Protein AF-X1C9K8-F1 (afdb_monomer)

InterPro domains:
  IPR054333 ARP associated Restriction Endonuclease [PF22558] (4-197)

Structure (mmCIF, N/CA/C/O backbone):
data_AF-X1C9K8-F1
#
_entry.id   AF-X1C9K8-F1
#
loop_
_atom_site.group_PDB
_atom_site.id
_atom_site.type_symbol
_atom_site.label_atom_id
_atom_site.label_alt_id
_atom_site.label_comp_id
_atom_site.label_asym_id
_atom_site.label_entity_id
_atom_site.label_seq_id
_atom_site.pdbx_PDB_ins_code
_atom_site.Cartn_x
_atom_site.Cartn_y
_atom_site.Cartn_z
_atom_site.occupancy
_atom_site.B_iso_or_equiv
_atom_site.auth_seq_id
_atom_site.auth_comp_id
_atom_site.auth_asym_id
_atom_site.auth_atom_id
_atom_site.pdbx_PDB_model_num
ATOM 1 N N . SER A 1 1 ? 5.590 11.831 13.106 1.00 84.62 1 SER A N 1
ATOM 2 C CA . SER A 1 1 ? 4.638 10.850 12.548 1.00 84.62 1 SER A CA 1
ATOM 3 C C . SER A 1 1 ? 4.855 9.508 13.235 1.00 84.62 1 SER A C 1
ATOM 5 O O . SER A 1 1 ? 6.018 9.224 13.522 1.00 84.62 1 SER A O 1
ATOM 7 N N . PRO A 1 2 ? 3.807 8.697 13.486 1.00 87.44 2 PRO A N 1
ATOM 8 C CA . PRO A 1 2 ? 3.912 7.362 14.099 1.00 87.44 2 PRO A CA 1
ATOM 9 C C . PRO A 1 2 ? 4.850 6.394 13.361 1.00 87.44 2 PRO A C 1
ATOM 11 O O . PRO A 1 2 ? 5.395 5.480 13.969 1.00 87.44 2 PRO A O 1
ATOM 14 N N . ILE A 1 3 ? 5.109 6.649 12.075 1.00 90.19 3 ILE A N 1
ATOM 15 C CA . ILE A 1 3 ? 6.019 5.864 11.226 1.00 90.19 3 ILE A CA 1
ATOM 16 C C . ILE A 1 3 ? 7.396 6.522 11.025 1.00 90.19 3 ILE A C 1
ATOM 18 O O . ILE A 1 3 ? 8.008 6.419 9.965 1.00 90.19 3 ILE A O 1
ATOM 22 N N . ASN A 1 4 ? 7.880 7.253 12.035 1.00 89.06 4 ASN A N 1
ATOM 23 C CA . ASN A 1 4 ? 9.206 7.895 12.071 1.00 89.06 4 ASN A CA 1
ATOM 24 C C . ASN A 1 4 ? 9.483 8.943 10.971 1.00 89.06 4 ASN A C 1
ATOM 26 O O . ASN A 1 4 ? 10.622 9.364 10.760 1.00 89.06 4 ASN A O 1
ATOM 30 N N . GLU A 1 5 ? 8.446 9.420 10.291 1.00 87.31 5 GLU A N 1
ATOM 31 C CA . GLU A 1 5 ? 8.528 10.544 9.360 1.00 87.31 5 GLU A CA 1
ATOM 32 C C . GLU A 1 5 ? 8.653 11.874 10.129 1.00 87.31 5 GLU A C 1
ATOM 34 O O . GLU A 1 5 ? 7.791 12.222 10.952 1.00 87.31 5 GLU A O 1
ATOM 39 N N . LYS A 1 6 ? 9.768 12.586 9.897 1.00 79.81 6 LYS A N 1
ATOM 40 C CA . LYS A 1 6 ? 10.153 13.825 10.591 1.00 79.81 6 LYS A CA 1
ATOM 41 C C . LYS A 1 6 ? 9.956 15.045 9.690 1.00 79.81 6 LYS A C 1
ATOM 43 O O . LYS A 1 6 ? 10.581 15.130 8.634 1.00 79.81 6 LYS A O 1
ATOM 48 N N . GLY A 1 7 ? 9.166 16.007 10.172 1.00 71.75 7 GLY A N 1
ATOM 49 C CA . GLY A 1 7 ? 8.903 17.272 9.481 1.00 71.75 7 GLY A CA 1
ATOM 50 C C . GLY A 1 7 ? 8.219 17.105 8.120 1.00 71.75 7 GLY A C 1
ATOM 51 O O . GLY A 1 7 ? 7.810 16.007 7.747 1.00 71.75 7 GLY A O 1
ATOM 52 N N . GLY A 1 8 ? 8.108 18.213 7.385 1.00 64.44 8 GLY A N 1
ATOM 53 C CA . GLY A 1 8 ? 7.641 18.231 5.999 1.00 64.44 8 GLY A CA 1
ATOM 54 C C . GLY A 1 8 ? 6.217 18.750 5.784 1.00 64.44 8 GLY A C 1
ATOM 55 O O . GLY A 1 8 ? 5.393 18.772 6.699 1.00 64.44 8 GLY A O 1
ATOM 56 N N . SER A 1 9 ? 5.966 19.190 4.553 1.00 67.06 9 SER A N 1
ATOM 57 C CA . SER A 1 9 ? 4.667 19.611 4.023 1.00 67.06 9 SER A CA 1
ATOM 58 C C . SER A 1 9 ? 3.997 18.463 3.252 1.00 67.06 9 SER A C 1
ATOM 60 O O . SER A 1 9 ? 4.573 17.384 3.092 1.00 67.06 9 SER A O 1
ATOM 62 N N . ARG A 1 10 ? 2.760 18.657 2.776 1.00 63.75 10 ARG A N 1
ATOM 63 C CA . ARG A 1 10 ? 2.078 17.671 1.916 1.00 63.75 10 ARG A CA 1
ATOM 64 C C . ARG A 1 10 ? 2.993 17.279 0.744 1.00 63.75 10 ARG A C 1
ATOM 66 O O . ARG A 1 10 ? 3.587 18.141 0.104 1.00 63.75 10 ARG A O 1
ATOM 73 N N . GLY A 1 11 ? 3.153 15.977 0.508 1.00 61.38 11 GLY A N 1
ATOM 74 C CA . GLY A 1 11 ? 4.046 15.443 -0.531 1.00 61.38 11 GLY A CA 1
ATOM 75 C C . GLY A 1 11 ? 5.550 15.453 -0.204 1.00 61.38 11 GLY A C 1
ATOM 76 O O . GLY A 1 11 ? 6.340 14.910 -0.976 1.00 61.38 11 GLY A O 1
ATOM 77 N N . GLN A 1 12 ? 5.978 15.999 0.941 1.00 65.69 12 GLN A N 1
ATOM 78 C CA . GLN A 1 12 ? 7.381 16.006 1.362 1.00 65.69 12 GLN A CA 1
ATOM 79 C C . GLN A 1 12 ? 7.546 15.435 2.766 1.00 65.69 12 GLN A C 1
ATOM 81 O O . GLN A 1 12 ? 7.041 15.979 3.736 1.00 65.69 12 GLN A O 1
ATOM 86 N N . ASN A 1 13 ? 8.315 14.352 2.896 1.00 68.44 13 ASN A N 1
ATOM 87 C CA .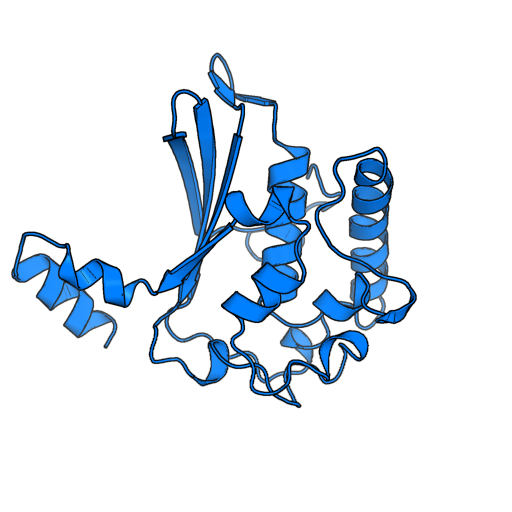 ASN A 1 13 ? 8.694 13.744 4.181 1.00 68.44 13 ASN A CA 1
ATOM 88 C C . ASN A 1 13 ? 7.537 13.314 5.105 1.00 68.44 13 ASN A C 1
ATOM 90 O O . ASN A 1 13 ? 7.824 12.862 6.208 1.00 68.44 13 ASN A O 1
ATOM 94 N N . ARG A 1 14 ? 6.276 13.384 4.660 1.00 82.19 14 ARG A N 1
ATOM 95 C CA . ARG A 1 14 ? 5.080 12.939 5.384 1.00 82.19 14 ARG A CA 1
ATOM 96 C C . ARG A 1 14 ? 4.172 12.122 4.471 1.00 82.19 14 ARG A C 1
ATOM 98 O O . ARG A 1 14 ? 4.072 12.397 3.272 1.00 82.19 14 ARG A O 1
ATOM 105 N N . THR A 1 15 ? 3.551 11.083 5.018 1.00 82.25 15 THR A N 1
ATOM 106 C CA . THR A 1 15 ? 2.533 10.291 4.319 1.00 82.25 15 THR A CA 1
ATOM 107 C C . THR A 1 15 ? 1.314 11.165 4.130 1.00 82.25 15 THR A C 1
ATOM 109 O O . THR A 1 15 ? 0.744 11.671 5.093 1.00 82.25 15 THR A O 1
ATOM 112 N N . SER A 1 16 ? 1.015 11.439 2.868 1.00 82.75 16 SER A N 1
ATOM 113 C CA . SER A 1 16 ? -0.181 12.155 2.455 1.00 82.75 16 SER A CA 1
ATOM 114 C C . SER A 1 16 ? -1.107 11.109 1.859 1.00 82.75 16 SER A C 1
ATOM 116 O O . SER A 1 16 ? -0.639 10.266 1.098 1.00 82.75 16 SER A O 1
ATOM 118 N N . ILE A 1 17 ? -2.362 11.162 2.270 1.00 89.88 17 ILE A N 1
ATOM 119 C CA . ILE A 1 17 ? -3.468 10.372 1.737 1.00 89.88 17 ILE A CA 1
ATOM 120 C C . ILE A 1 17 ? -4.456 11.354 1.131 1.00 89.88 17 ILE A C 1
ATOM 122 O O . ILE A 1 17 ? -4.573 12.479 1.634 1.00 89.88 17 ILE A O 1
ATOM 126 N N . ASP A 1 18 ? -5.113 10.962 0.048 1.00 92.19 18 ASP A N 1
ATOM 127 C CA . ASP A 1 18 ? -6.064 11.837 -0.633 1.00 92.19 18 ASP A CA 1
ATOM 128 C C . ASP A 1 18 ? -7.280 12.144 0.239 1.00 92.19 18 ASP A C 1
ATOM 130 O O . ASP A 1 18 ? -7.693 13.303 0.327 1.00 92.19 18 ASP A O 1
ATOM 134 N N . ALA A 1 19 ? -7.790 11.136 0.952 1.00 94.94 19 ALA A N 1
ATOM 135 C CA . ALA A 1 19 ? -8.833 11.320 1.949 1.00 94.94 19 ALA A CA 1
ATOM 136 C C . ALA A 1 19 ? -8.643 10.424 3.182 1.00 94.94 19 ALA A C 1
ATOM 138 O O . ALA A 1 19 ? -8.122 9.309 3.116 1.00 94.94 19 ALA A O 1
ATOM 139 N N . TYR A 1 20 ? -9.094 10.948 4.322 1.00 95.25 20 TYR A N 1
ATOM 140 C CA . TYR A 1 20 ? -9.208 10.241 5.593 1.00 95.25 20 TYR A CA 1
ATOM 141 C C . TYR A 1 20 ? -10.648 10.343 6.074 1.00 95.25 20 TYR A C 1
ATOM 143 O O . TYR A 1 20 ? -11.181 11.451 6.155 1.00 95.25 20 TYR A O 1
ATOM 151 N N . MET A 1 21 ? -11.265 9.215 6.411 1.00 96.38 21 MET A N 1
ATOM 152 C CA . MET A 1 21 ? -12.629 9.187 6.941 1.00 96.38 21 MET A CA 1
ATOM 153 C C . MET A 1 21 ? -12.724 8.241 8.133 1.00 96.38 21 MET A C 1
ATOM 155 O O . MET A 1 21 ? -11.946 7.297 8.248 1.00 96.38 21 MET A O 1
ATOM 159 N N . LEU A 1 22 ? -13.699 8.484 9.003 1.00 96.56 22 LEU A N 1
ATOM 160 C CA . LEU A 1 22 ? -14.133 7.520 10.008 1.00 96.56 22 LEU A CA 1
ATOM 161 C C . LEU A 1 22 ? -15.505 6.999 9.602 1.00 96.56 22 LEU A C 1
ATOM 163 O O . LEU A 1 22 ? -16.380 7.788 9.247 1.00 96.56 22 LEU A O 1
ATOM 167 N N . ALA A 1 23 ? -15.681 5.687 9.661 1.00 96.44 23 ALA A N 1
ATOM 168 C CA . ALA A 1 23 ? -16.950 5.035 9.377 1.00 96.44 23 ALA A CA 1
ATOM 169 C C . ALA A 1 23 ? -17.176 3.883 10.354 1.00 96.44 23 ALA A C 1
ATOM 171 O O . ALA A 1 23 ? -16.221 3.279 10.839 1.00 96.44 23 ALA A O 1
ATOM 172 N N . GLU A 1 24 ? -18.434 3.558 10.623 1.00 96.81 24 GLU A N 1
ATOM 173 C CA . GLU A 1 24 ? -18.770 2.305 11.289 1.00 96.81 24 GLU A CA 1
ATOM 174 C C . GLU A 1 24 ? -18.811 1.184 10.245 1.00 96.81 24 GLU A C 1
ATOM 176 O O . GLU A 1 24 ? -19.577 1.244 9.284 1.00 96.81 24 GLU A O 1
ATOM 181 N N . VAL A 1 25 ? -17.964 0.169 10.416 1.00 95.62 25 VAL A N 1
ATOM 182 C CA . VAL A 1 25 ? -17.896 -1.010 9.546 1.00 95.62 25 VAL A CA 1
ATOM 183 C C . VAL A 1 25 ? -17.999 -2.236 10.438 1.00 95.62 25 VAL A C 1
ATOM 185 O O . VAL A 1 25 ? -17.178 -2.423 11.333 1.00 95.62 25 VAL A O 1
ATOM 188 N N . ASN A 1 26 ? -19.024 -3.064 10.224 1.00 94.44 26 ASN A N 1
ATOM 189 C CA . ASN A 1 26 ? -19.278 -4.271 11.021 1.00 94.44 26 ASN A CA 1
ATOM 190 C C . ASN A 1 26 ? -19.273 -4.007 12.545 1.00 94.44 26 ASN A C 1
ATOM 192 O O . ASN A 1 26 ? -18.700 -4.779 13.314 1.00 94.44 26 ASN A O 1
ATOM 196 N N . GLY A 1 27 ? -19.870 -2.889 12.976 1.00 95.69 27 GLY A N 1
ATOM 197 C CA . GLY A 1 27 ? -19.954 -2.487 14.385 1.00 95.69 27 GLY A CA 1
ATOM 198 C C . GLY A 1 27 ? -18.658 -1.930 14.989 1.00 95.69 27 GLY A C 1
ATOM 199 O O . GLY A 1 27 ? -18.605 -1.707 16.197 1.00 95.69 27 GLY A O 1
ATOM 200 N N . LYS A 1 28 ? -17.608 -1.706 14.187 1.00 97.12 28 LYS A N 1
ATOM 201 C CA . LYS A 1 28 ? -16.349 -1.084 14.624 1.00 97.12 28 LYS A CA 1
ATOM 202 C C . LYS A 1 28 ? -16.168 0.287 13.993 1.00 97.12 28 LYS A C 1
ATOM 204 O O . LYS A 1 28 ? -16.308 0.443 12.777 1.00 97.12 28 LYS A O 1
ATOM 209 N N . ILE A 1 29 ? -15.753 1.268 14.792 1.00 97.81 29 ILE A N 1
ATOM 210 C CA . ILE A 1 29 ? -15.273 2.540 14.250 1.00 97.81 29 ILE A CA 1
ATOM 211 C C . ILE A 1 29 ? -13.939 2.286 13.546 1.00 97.81 29 ILE A C 1
ATOM 213 O O . ILE A 1 29 ? -12.943 1.897 14.160 1.00 97.81 29 ILE A O 1
ATOM 217 N N . THR A 1 30 ? -13.947 2.504 12.240 1.00 98.19 30 THR A N 1
ATOM 218 C CA . THR A 1 30 ? -12.897 2.119 11.305 1.00 98.19 30 THR A CA 1
ATOM 219 C C . THR A 1 30 ? -12.348 3.361 10.624 1.00 98.19 30 THR A C 1
ATOM 221 O O . THR A 1 30 ? -13.106 4.161 10.068 1.00 98.19 30 THR A O 1
ATOM 224 N N . GLN A 1 31 ? -11.026 3.527 10.640 1.00 97.56 31 GLN A N 1
ATOM 225 C CA . GLN A 1 31 ? -10.374 4.585 9.870 1.00 97.56 31 GLN A CA 1
ATOM 226 C C . GLN A 1 31 ? -10.160 4.154 8.413 1.00 97.56 31 GLN A C 1
ATOM 228 O O . GLN A 1 31 ? -9.576 3.107 8.140 1.00 97.56 31 GLN A O 1
ATOM 233 N N . LEU A 1 32 ? -10.618 4.971 7.470 1.00 98.00 32 LEU A N 1
ATOM 234 C CA . LEU A 1 32 ? -10.499 4.734 6.035 1.00 98.00 32 LEU A CA 1
ATOM 235 C C . LEU A 1 32 ? -9.399 5.630 5.463 1.00 98.00 32 LEU A C 1
ATOM 237 O O . LEU A 1 32 ? -9.522 6.857 5.475 1.00 98.00 32 LEU A O 1
ATOM 241 N N . PHE A 1 33 ? -8.336 5.015 4.951 1.00 98.00 33 PHE A N 1
ATOM 242 C CA . PHE A 1 33 ? -7.269 5.687 4.212 1.00 98.00 33 PHE A CA 1
ATOM 243 C C . PHE A 1 33 ? -7.539 5.506 2.728 1.00 98.00 33 PHE A C 1
ATOM 245 O O . PHE A 1 33 ? -7.394 4.396 2.218 1.00 98.00 33 PHE A O 1
ATOM 252 N N . ILE A 1 34 ? -7.927 6.577 2.043 1.00 96.75 34 ILE A N 1
ATOM 253 C CA . ILE A 1 34 ? -8.284 6.523 0.628 1.00 96.75 34 ILE A CA 1
ATOM 254 C C . ILE A 1 34 ? -7.194 7.193 -0.189 1.00 96.75 34 ILE A C 1
ATOM 256 O O . ILE A 1 34 ? -6.811 8.334 0.076 1.00 96.75 34 ILE A O 1
ATOM 260 N N . GLU A 1 35 ? -6.741 6.467 -1.200 1.00 95.50 35 GLU A N 1
ATOM 261 C CA . GLU A 1 35 ? -5.877 6.957 -2.257 1.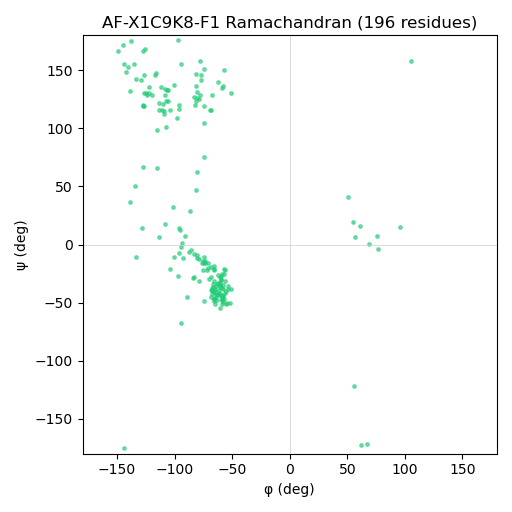00 95.50 35 GLU A CA 1
ATOM 262 C C . GLU A 1 35 ? -6.544 6.679 -3.602 1.00 95.50 35 GLU A C 1
ATOM 264 O O . GLU A 1 35 ? -6.968 5.549 -3.861 1.00 95.50 35 GLU A O 1
ATOM 269 N N . TRP A 1 36 ? -6.623 7.682 -4.472 1.00 92.56 36 TRP A N 1
ATOM 270 C CA . TRP A 1 36 ? -7.126 7.499 -5.829 1.00 92.56 36 TRP A CA 1
ATOM 271 C C . TRP A 1 36 ? -6.034 7.781 -6.855 1.00 92.56 36 TRP A C 1
ATOM 273 O O . TRP A 1 36 ? -5.163 8.626 -6.670 1.00 92.56 36 TRP A O 1
ATOM 283 N N . LYS A 1 37 ? -6.087 7.060 -7.968 1.00 91.81 37 LYS A N 1
ATOM 284 C CA . LYS A 1 37 ? -5.228 7.243 -9.130 1.00 91.81 37 LYS A CA 1
ATOM 285 C C . LYS A 1 37 ? -6.114 7.381 -10.360 1.00 91.81 37 LYS A C 1
ATOM 287 O O . LYS A 1 37 ? -6.890 6.482 -10.694 1.00 91.81 37 LYS A O 1
ATOM 292 N N . PHE A 1 38 ? -6.013 8.520 -11.023 1.00 82.06 38 PHE A N 1
ATOM 293 C CA . PHE A 1 38 ? -6.760 8.822 -12.237 1.00 82.06 38 PHE A CA 1
ATOM 294 C C . PHE A 1 38 ? -5.909 8.483 -13.461 1.00 82.06 38 PHE A C 1
ATOM 296 O O . PHE A 1 38 ? -6.185 7.512 -14.164 1.00 82.06 38 PHE A O 1
ATOM 303 N N . THR A 1 39 ? -4.820 9.220 -13.676 1.00 85.19 39 THR A N 1
ATOM 304 C CA . THR A 1 39 ? -3.992 9.135 -14.8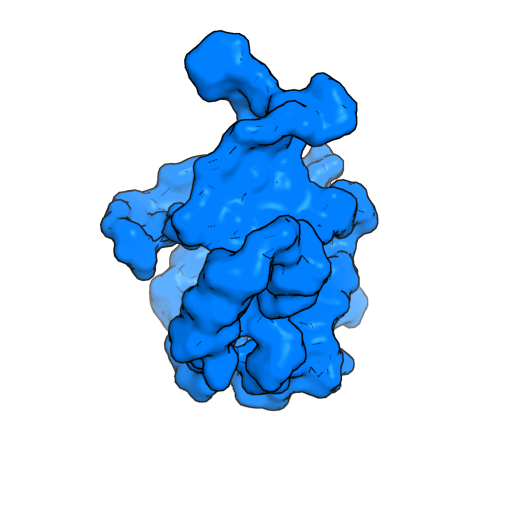93 1.00 85.19 39 THR A CA 1
ATOM 305 C C . THR A 1 39 ? -2.505 8.934 -14.594 1.00 85.19 39 THR A C 1
ATOM 307 O O . THR A 1 39 ? -1.657 9.150 -15.460 1.00 85.19 39 THR A O 1
ATOM 310 N N . GLU A 1 40 ? -2.153 8.580 -13.358 1.00 88.19 40 GLU A N 1
ATOM 311 C CA . GLU A 1 40 ? -0.769 8.461 -12.912 1.00 88.19 40 GLU A CA 1
ATOM 312 C C . GLU A 1 40 ? -0.011 7.381 -13.686 1.00 88.19 40 GLU A C 1
ATOM 314 O O . GLU A 1 40 ? -0.519 6.294 -13.967 1.00 88.19 40 GLU A O 1
ATOM 319 N N . ILE A 1 41 ? 1.245 7.698 -14.009 1.00 88.19 41 ILE A N 1
ATOM 320 C CA . ILE A 1 41 ? 2.194 6.806 -14.671 1.00 88.19 41 ILE A CA 1
ATOM 321 C C . ILE A 1 41 ? 3.562 6.987 -14.000 1.00 88.19 41 ILE A C 1
ATOM 323 O O . ILE A 1 41 ? 4.046 8.110 -13.844 1.00 88.19 41 ILE A O 1
ATOM 327 N N . TYR A 1 42 ? 4.222 5.882 -13.647 1.00 88.19 42 TYR A N 1
ATOM 328 C CA . TYR A 1 42 ? 5.449 5.876 -12.842 1.00 88.19 42 TYR A CA 1
ATOM 329 C C . TYR A 1 42 ? 6.665 5.337 -13.611 1.00 88.19 42 TYR A C 1
ATOM 331 O O . TYR A 1 42 ? 7.247 4.312 -13.266 1.00 88.19 42 TYR A O 1
ATOM 339 N N . ASN A 1 43 ? 7.085 6.063 -14.650 1.00 81.50 43 ASN A N 1
ATOM 340 C CA . ASN A 1 43 ? 8.139 5.596 -15.566 1.00 81.50 43 ASN A CA 1
ATOM 341 C C . ASN A 1 43 ? 9.552 6.109 -15.247 1.00 81.50 43 ASN A C 1
ATOM 343 O O . ASN A 1 43 ? 10.515 5.699 -15.893 1.00 81.50 43 ASN A O 1
ATOM 347 N N . SER A 1 44 ? 9.704 7.031 -14.295 1.00 86.62 44 SER A N 1
ATOM 348 C CA . SER A 1 44 ? 11.006 7.627 -13.983 1.00 86.62 44 SER A CA 1
ATOM 349 C C . SER A 1 44 ? 11.706 6.910 -12.826 1.00 86.62 44 SER A C 1
ATOM 351 O O . SER A 1 44 ? 11.071 6.353 -11.928 1.00 86.62 44 SER A O 1
ATOM 353 N N . VAL A 1 45 ? 13.039 7.003 -12.790 1.00 85.81 45 VAL A N 1
ATOM 354 C CA . VAL A 1 45 ? 13.864 6.412 -11.720 1.00 85.81 45 VAL A CA 1
ATOM 355 C C . VAL A 1 45 ? 13.452 6.912 -10.330 1.00 85.81 45 VAL A C 1
ATOM 357 O O . VAL A 1 45 ? 13.538 6.171 -9.352 1.00 85.81 45 VAL A O 1
ATOM 360 N N . SER A 1 46 ? 12.968 8.155 -10.219 1.00 87.50 46 SER A N 1
ATOM 361 C CA . SER A 1 46 ? 12.538 8.719 -8.935 1.00 87.50 46 SER A CA 1
ATOM 362 C C . SER A 1 46 ? 11.244 8.096 -8.399 1.00 87.50 46 SER A C 1
ATOM 364 O O . SER A 1 46 ? 10.961 8.247 -7.206 1.00 87.50 46 SER A O 1
ATOM 366 N N . TYR A 1 47 ? 10.482 7.391 -9.239 1.00 90.56 47 TYR A N 1
ATOM 367 C CA . TYR A 1 47 ? 9.312 6.606 -8.846 1.00 90.56 47 TYR A CA 1
ATOM 368 C C . TYR A 1 47 ? 9.627 5.123 -8.659 1.00 90.56 47 TYR A C 1
ATOM 370 O O . TYR A 1 47 ? 8.978 4.485 -7.846 1.00 90.56 47 TYR A O 1
ATOM 378 N N . THR A 1 48 ? 10.640 4.583 -9.339 1.00 92.31 48 THR A N 1
ATOM 379 C CA . THR A 1 48 ? 10.999 3.156 -9.246 1.00 92.31 48 THR A CA 1
ATOM 380 C C . THR A 1 48 ? 12.058 2.852 -8.182 1.00 92.31 48 THR A C 1
ATOM 382 O O . THR A 1 48 ? 12.339 1.689 -7.918 1.00 92.31 48 THR A O 1
ATOM 385 N N . HIS A 1 49 ? 12.718 3.874 -7.621 1.00 94.44 49 HIS A N 1
ATOM 386 C CA . HIS A 1 49 ? 13.862 3.710 -6.716 1.00 94.44 49 HIS A CA 1
ATOM 387 C C . HIS A 1 49 ? 13.761 4.596 -5.461 1.00 94.44 49 HIS A C 1
ATOM 389 O O . HIS A 1 49 ? 14.698 5.321 -5.111 1.00 94.44 49 HIS A O 1
ATOM 395 N N . LYS A 1 50 ? 12.621 4.569 -4.757 1.00 93.94 50 LYS A N 1
ATOM 396 C CA . LYS A 1 50 ? 12.393 5.385 -3.545 1.00 93.94 50 LYS A CA 1
ATOM 397 C C . LYS A 1 50 ? 13.380 5.113 -2.413 1.00 93.94 50 LYS A C 1
ATOM 399 O O . LYS A 1 50 ? 13.668 6.026 -1.628 1.00 93.94 50 LYS A O 1
ATOM 404 N N . PHE A 1 51 ? 13.936 3.908 -2.364 1.00 94.56 51 PHE A N 1
ATOM 405 C CA . PHE A 1 51 ? 14.976 3.509 -1.417 1.00 94.56 51 PHE A CA 1
ATOM 406 C C . PHE A 1 51 ? 16.412 3.728 -1.922 1.00 94.56 51 PHE A C 1
ATOM 408 O O . PHE A 1 51 ? 17.365 3.396 -1.221 1.00 94.56 51 PHE A O 1
ATOM 415 N N . GLY A 1 52 ? 16.589 4.386 -3.070 1.00 92.38 52 GLY A N 1
ATOM 416 C CA . GLY A 1 52 ? 17.899 4.748 -3.605 1.00 92.38 52 GLY A CA 1
ATOM 417 C C . GLY A 1 52 ? 18.562 5.951 -2.920 1.00 92.38 52 GLY A C 1
ATOM 418 O O . GLY A 1 52 ? 17.916 6.933 -2.537 1.00 92.38 52 GLY A O 1
ATOM 419 N N . GLY A 1 53 ? 19.894 5.904 -2.823 1.00 93.19 53 GLY A N 1
ATOM 420 C CA . GLY A 1 53 ? 20.738 7.001 -2.336 1.00 93.19 53 GLY A CA 1
ATOM 421 C C . GLY A 1 53 ? 20.558 7.339 -0.848 1.00 93.19 53 GLY A C 1
ATOM 422 O O . GLY A 1 53 ? 19.854 6.656 -0.109 1.00 93.19 53 GLY A O 1
ATOM 423 N N . LYS A 1 54 ? 21.177 8.440 -0.392 1.00 92.44 54 LYS A N 1
ATOM 424 C CA . LYS A 1 54 ? 21.174 8.846 1.034 1.00 92.44 54 LYS A CA 1
ATOM 425 C C . LYS A 1 54 ? 19.762 8.997 1.617 1.00 92.44 54 LYS A C 1
ATOM 427 O O . LYS A 1 54 ? 19.499 8.558 2.732 1.00 92.44 54 LYS A O 1
ATOM 432 N N . LYS A 1 55 ? 18.836 9.593 0.852 1.00 90.38 55 LYS A N 1
ATOM 433 C CA . LYS A 1 55 ? 17.430 9.751 1.268 1.00 90.38 55 LYS A CA 1
ATOM 434 C C . LYS A 1 55 ? 16.713 8.401 1.367 1.00 90.38 55 LYS A C 1
ATOM 436 O O . LYS A 1 55 ? 15.884 8.222 2.252 1.00 90.38 55 LYS A O 1
ATOM 441 N N . GLY A 1 56 ? 17.027 7.472 0.470 1.00 93.00 56 GLY A N 1
ATOM 442 C CA . GLY A 1 56 ? 16.473 6.127 0.462 1.00 93.00 56 GLY A CA 1
ATOM 443 C C . GLY A 1 56 ? 16.915 5.276 1.650 1.00 93.00 56 GLY A C 1
ATOM 444 O O . GLY A 1 56 ? 16.068 4.661 2.289 1.00 93.00 56 GLY A O 1
ATOM 445 N N . ILE A 1 57 ? 18.197 5.338 2.022 1.00 94.25 57 ILE A N 1
ATOM 446 C CA . ILE A 1 57 ? 18.736 4.657 3.214 1.00 94.25 57 ILE A CA 1
ATOM 447 C C . ILE A 1 57 ? 18.011 5.114 4.482 1.00 94.25 57 ILE A C 1
ATOM 449 O O . ILE A 1 57 ? 17.600 4.297 5.301 1.00 94.25 57 ILE A O 1
ATOM 453 N N . GLU A 1 58 ? 17.793 6.420 4.631 1.00 93.75 58 GLU A N 1
ATOM 454 C CA . GLU A 1 58 ? 17.066 6.946 5.788 1.00 93.75 58 GLU A CA 1
ATOM 455 C C . GLU A 1 58 ? 15.589 6.508 5.795 1.00 93.75 58 GLU A C 1
ATOM 457 O O . GLU A 1 58 ? 15.034 6.245 6.860 1.00 93.75 58 GLU A O 1
ATOM 462 N N . ARG A 1 59 ? 14.943 6.373 4.627 1.00 94.31 59 ARG A N 1
ATOM 463 C CA . ARG A 1 59 ? 13.590 5.793 4.534 1.00 94.31 59 ARG A CA 1
ATOM 464 C C . ARG A 1 59 ? 13.577 4.322 4.941 1.00 94.31 59 ARG A C 1
ATOM 466 O O . ARG A 1 59 ? 12.720 3.944 5.732 1.00 94.31 59 ARG A O 1
ATOM 473 N N . LEU A 1 60 ? 14.530 3.524 4.450 1.00 95.56 60 LEU A N 1
ATOM 474 C CA . LEU A 1 60 ? 14.678 2.122 4.849 1.00 95.56 60 LEU A CA 1
ATOM 475 C C . LEU A 1 60 ? 14.817 2.015 6.363 1.00 95.56 60 LEU A C 1
ATOM 477 O O . LEU A 1 60 ? 14.038 1.311 6.987 1.00 95.56 60 LEU A O 1
ATOM 481 N N . ARG A 1 61 ? 15.728 2.788 6.965 1.00 95.44 61 ARG A N 1
ATOM 482 C CA . ARG A 1 61 ? 15.928 2.806 8.419 1.00 95.44 61 ARG A CA 1
ATOM 483 C C . ARG A 1 61 ? 14.621 3.090 9.166 1.00 95.44 61 ARG A C 1
ATOM 485 O O . ARG A 1 61 ? 14.242 2.329 10.048 1.00 95.44 61 ARG A O 1
ATOM 492 N N . ARG A 1 62 ? 13.890 4.140 8.771 1.00 94.69 62 ARG A N 1
ATOM 493 C CA . ARG A 1 62 ? 12.616 4.520 9.408 1.00 94.69 62 ARG A CA 1
ATOM 494 C C . ARG A 1 62 ? 11.585 3.403 9.382 1.00 94.69 62 ARG A C 1
ATOM 496 O O . ARG A 1 62 ? 10.979 3.150 10.419 1.00 94.69 62 ARG A O 1
ATOM 503 N N . TYR A 1 63 ? 11.357 2.788 8.223 1.00 95.94 63 TYR A N 1
ATOM 504 C CA . TYR A 1 63 ? 10.310 1.776 8.078 1.00 95.94 63 TYR A CA 1
ATOM 505 C C . TYR A 1 63 ? 10.747 0.415 8.625 1.00 95.94 63 TYR A C 1
ATOM 507 O O . TYR A 1 63 ? 9.918 -0.276 9.210 1.00 95.94 63 TYR A O 1
ATOM 515 N N . SER A 1 64 ? 12.038 0.077 8.557 1.00 96.00 64 SER A N 1
ATOM 516 C CA . SER A 1 64 ? 12.606 -1.079 9.257 1.00 96.00 64 SER A CA 1
ATOM 517 C C . SER A 1 64 ? 12.381 -0.989 10.766 1.00 96.00 64 SER A C 1
ATOM 519 O O . SER A 1 64 ? 11.952 -1.971 11.364 1.00 96.00 64 SER A O 1
ATOM 521 N N . ASP A 1 65 ? 12.583 0.186 11.376 1.00 95.88 65 ASP A N 1
ATOM 522 C CA . ASP A 1 65 ? 12.338 0.394 12.812 1.00 95.88 65 ASP A CA 1
ATOM 523 C C . ASP A 1 65 ? 10.863 0.143 13.190 1.00 95.88 65 ASP A C 1
ATOM 525 O O . ASP A 1 65 ? 10.573 -0.345 14.282 1.00 95.88 65 ASP A O 1
ATOM 529 N N . ILE A 1 66 ? 9.915 0.474 12.305 1.00 96.44 66 ILE A N 1
ATOM 530 C CA . ILE A 1 66 ? 8.482 0.215 12.524 1.00 96.44 66 ILE A CA 1
ATOM 531 C C . ILE A 1 66 ? 8.161 -1.266 12.336 1.00 96.44 66 ILE A C 1
ATOM 533 O O . ILE A 1 66 ? 7.545 -1.877 13.206 1.00 96.44 66 ILE A O 1
ATOM 537 N N . LEU A 1 67 ? 8.628 -1.866 11.243 1.00 96.19 67 LEU A N 1
ATOM 538 C CA . LEU A 1 67 ? 8.447 -3.288 10.964 1.00 96.19 67 LEU A CA 1
ATOM 539 C C . LEU A 1 67 ? 9.028 -4.169 12.077 1.00 96.19 67 LEU A C 1
ATOM 541 O O . LEU A 1 67 ? 8.402 -5.149 12.471 1.00 96.19 67 LEU A O 1
ATOM 545 N N . ALA A 1 68 ? 10.173 -3.790 12.650 1.00 94.75 68 ALA A N 1
ATOM 546 C CA . ALA A 1 68 ? 10.764 -4.478 13.793 1.00 94.75 68 ALA A CA 1
ATOM 547 C C . ALA A 1 68 ? 9.846 -4.471 15.029 1.00 94.75 68 ALA A C 1
ATOM 549 O O . ALA A 1 68 ? 9.771 -5.479 15.731 1.00 94.75 68 ALA A O 1
ATOM 550 N N . LYS A 1 69 ? 9.106 -3.381 15.279 1.00 93.88 69 LYS A N 1
ATOM 551 C CA . LYS A 1 69 ? 8.109 -3.318 16.365 1.00 93.88 69 LYS A CA 1
ATOM 552 C C . LYS A 1 69 ? 6.919 -4.241 16.098 1.00 93.88 69 LYS A C 1
ATOM 554 O O . LYS A 1 69 ? 6.425 -4.872 17.027 1.00 93.88 69 LYS A O 1
ATOM 559 N N . LEU A 1 70 ? 6.500 -4.346 14.837 1.00 93.88 70 LEU A N 1
ATOM 560 C CA . LEU A 1 70 ? 5.363 -5.165 14.405 1.00 93.88 70 LEU A CA 1
ATOM 561 C C . LEU A 1 70 ? 5.664 -6.676 14.364 1.00 93.88 70 LEU A C 1
ATOM 563 O O . LEU A 1 70 ? 4.733 -7.477 14.341 1.00 93.88 70 LEU A O 1
ATOM 567 N N . ARG A 1 71 ? 6.939 -7.095 14.429 1.00 89.38 71 ARG A N 1
ATOM 568 C CA . ARG A 1 71 ? 7.338 -8.521 14.412 1.00 89.38 71 ARG A CA 1
ATOM 569 C C . ARG A 1 71 ? 6.722 -9.372 15.526 1.00 89.38 71 ARG A C 1
ATOM 571 O O . ARG A 1 71 ? 6.662 -10.587 15.383 1.00 89.38 71 ARG A O 1
ATOM 578 N N . LYS A 1 72 ? 6.256 -8.774 16.625 1.00 83.31 72 LYS A N 1
ATOM 579 C CA . LYS A 1 72 ? 5.636 -9.490 17.754 1.00 83.31 72 LYS A CA 1
ATOM 580 C C . LYS A 1 72 ? 4.158 -9.835 17.499 1.00 83.31 72 LYS A C 1
ATOM 582 O O . LYS A 1 72 ? 3.320 -9.588 18.358 1.00 83.31 72 LYS A O 1
ATOM 587 N N . GLY A 1 73 ? 3.852 -10.384 16.322 1.00 80.25 73 GLY A N 1
ATOM 588 C CA . GLY A 1 73 ? 2.528 -10.927 15.995 1.00 80.25 73 GLY A CA 1
ATOM 589 C C . GLY A 1 73 ? 1.576 -9.997 15.240 1.00 80.25 73 GLY A C 1
ATOM 590 O O . GLY A 1 73 ? 0.390 -10.286 15.195 1.00 80.25 73 GLY A O 1
ATOM 591 N N . ASN A 1 74 ? 2.054 -8.894 14.657 1.00 88.75 74 ASN A N 1
ATOM 592 C CA . ASN A 1 74 ? 1.216 -8.010 13.837 1.00 88.75 74 ASN A CA 1
ATOM 593 C C . ASN A 1 74 ? 1.965 -7.525 12.584 1.00 88.75 74 ASN A C 1
ATOM 595 O O . ASN A 1 74 ? 1.890 -6.355 12.199 1.00 88.75 74 ASN A O 1
ATOM 599 N N . PHE A 1 75 ? 2.791 -8.399 12.009 1.00 94.88 75 PHE A N 1
ATOM 600 C CA . PHE A 1 75 ? 3.627 -8.072 10.863 1.00 94.88 75 PHE A CA 1
ATOM 601 C C . PHE A 1 75 ? 2.779 -8.110 9.576 1.00 94.88 75 PHE A C 1
ATOM 603 O O . PHE A 1 75 ? 2.151 -9.128 9.323 1.00 94.88 75 PHE A O 1
ATOM 610 N N . PRO A 1 76 ? 2.740 -7.037 8.764 1.00 96.50 76 PRO A N 1
ATOM 611 C CA . PRO A 1 76 ? 1.743 -6.914 7.692 1.00 96.50 76 PRO A CA 1
ATOM 612 C C . PRO A 1 76 ? 2.074 -7.635 6.382 1.00 96.50 76 PRO A C 1
ATOM 614 O O . PRO A 1 76 ? 1.240 -7.653 5.484 1.00 96.50 76 PRO A O 1
ATOM 617 N N . PHE A 1 77 ? 3.285 -8.175 6.221 1.00 96.06 77 PHE A N 1
ATOM 618 C CA . PHE A 1 77 ? 3.757 -8.687 4.932 1.00 96.06 77 PHE A CA 1
ATOM 619 C C . PHE A 1 77 ? 4.253 -10.128 5.021 1.00 96.06 77 PHE A C 1
ATOM 621 O O . PHE A 1 77 ? 4.922 -10.503 5.983 1.00 96.06 77 PHE A O 1
ATOM 628 N N . LYS A 1 78 ? 4.040 -10.907 3.960 1.00 91.75 78 LYS A N 1
ATOM 629 C CA . LYS A 1 78 ? 4.594 -12.261 3.806 1.00 91.75 78 LYS A CA 1
ATOM 630 C C . LYS A 1 78 ? 6.045 -12.211 3.335 1.00 91.75 78 LYS A C 1
ATOM 632 O O . LYS A 1 78 ? 6.385 -12.662 2.246 1.00 91.75 78 LYS A O 1
ATOM 637 N N . PHE A 1 79 ? 6.919 -11.622 4.145 1.00 87.94 79 PHE A N 1
ATOM 638 C CA . PHE A 1 79 ? 8.353 -11.661 3.867 1.00 87.94 79 PHE A CA 1
ATOM 639 C C . PHE A 1 79 ? 8.880 -13.058 4.197 1.00 87.94 79 PHE A C 1
ATOM 641 O O . PHE A 1 79 ? 9.036 -13.404 5.365 1.00 87.94 79 PHE A O 1
ATOM 648 N N . ASN A 1 80 ? 9.135 -13.853 3.158 1.00 70.31 80 ASN A N 1
ATOM 649 C CA . ASN A 1 80 ? 9.801 -15.146 3.262 1.00 70.31 80 ASN A CA 1
ATOM 650 C C . ASN A 1 80 ? 11.279 -14.999 2.858 1.00 70.31 80 ASN A C 1
ATOM 652 O O . ASN A 1 80 ? 11.598 -14.341 1.863 1.00 70.31 80 ASN A O 1
ATOM 656 N N . GLU A 1 81 ? 12.176 -15.628 3.618 1.00 63.03 81 GLU A N 1
ATOM 657 C CA . GLU A 1 81 ? 13.605 -15.691 3.300 1.00 63.03 81 GLU A CA 1
ATOM 658 C C . GLU A 1 81 ? 13.867 -16.392 1.956 1.00 63.03 81 GLU A C 1
ATOM 660 O O . GLU A 1 81 ? 14.780 -15.995 1.229 1.00 63.03 81 GLU A O 1
ATOM 665 N N . GLU A 1 82 ? 13.039 -17.373 1.581 1.00 64.94 82 GLU A N 1
ATOM 666 C CA . GLU A 1 82 ? 13.183 -18.131 0.327 1.00 64.94 82 GLU A CA 1
ATOM 667 C C . GLU A 1 82 ? 12.902 -17.272 -0.914 1.00 64.94 82 GLU A C 1
ATOM 669 O O . GLU A 1 82 ? 13.628 -17.338 -1.909 1.00 64.94 82 GLU A O 1
ATOM 674 N N . ASP A 1 83 ? 11.894 -16.403 -0.827 1.00 67.69 83 ASP A N 1
ATOM 675 C CA . ASP A 1 83 ? 11.467 -15.536 -1.928 1.00 67.69 83 ASP A CA 1
ATOM 676 C C . ASP A 1 83 ? 12.343 -14.287 -2.081 1.00 67.69 83 ASP A C 1
ATOM 678 O O . ASP A 1 83 ? 12.247 -13.572 -3.081 1.00 67.69 83 ASP A O 1
ATOM 682 N N . LYS A 1 84 ? 13.210 -14.016 -1.094 1.00 82.00 84 LYS A N 1
ATOM 683 C CA . LYS A 1 84 ? 14.084 -12.831 -1.021 1.00 82.00 84 LYS A CA 1
ATOM 684 C C . LYS A 1 84 ? 13.330 -11.499 -1.134 1.00 82.00 84 LYS A C 1
ATOM 686 O O . LYS A 1 84 ? 13.947 -10.481 -1.446 1.00 82.00 84 LYS A O 1
ATOM 691 N N . ILE A 1 85 ? 12.020 -11.498 -0.884 1.00 92.62 85 ILE A N 1
ATOM 692 C CA . ILE A 1 85 ? 11.195 -10.291 -0.868 1.00 92.62 85 ILE A CA 1
ATOM 693 C C . ILE A 1 85 ? 11.381 -9.607 0.481 1.00 92.62 85 ILE A C 1
ATOM 695 O O . ILE A 1 85 ? 11.164 -10.205 1.536 1.00 92.62 85 ILE A O 1
ATOM 699 N N . GLY A 1 86 ? 11.747 -8.331 0.448 1.00 94.00 86 GLY A N 1
ATOM 700 C CA . GLY A 1 86 ? 11.854 -7.522 1.651 1.00 94.00 86 GLY A CA 1
ATOM 701 C C . GLY A 1 86 ? 11.432 -6.077 1.445 1.00 94.00 86 GLY A C 1
ATOM 702 O O . GLY A 1 86 ? 11.005 -5.654 0.374 1.00 94.00 86 GLY A O 1
ATOM 703 N N . LEU A 1 87 ? 11.607 -5.279 2.501 1.00 95.62 87 LEU A N 1
ATOM 704 C CA . LEU A 1 87 ? 11.238 -3.861 2.518 1.00 95.62 87 LEU A CA 1
ATOM 705 C C . LEU A 1 87 ? 11.803 -3.080 1.319 1.00 95.62 87 LEU A C 1
ATOM 707 O O . LEU A 1 87 ? 11.127 -2.209 0.777 1.00 95.62 87 LEU A O 1
ATOM 711 N N . SER A 1 88 ? 13.036 -3.377 0.901 1.00 94.88 88 SER A N 1
ATOM 712 C CA . SER A 1 88 ? 13.678 -2.706 -0.232 1.00 94.88 88 SER A CA 1
ATOM 713 C C . SER A 1 88 ? 12.946 -2.907 -1.550 1.00 94.88 88 SER A C 1
ATOM 715 O O . SER A 1 88 ? 13.045 -2.044 -2.419 1.00 94.88 88 SER A O 1
ATOM 717 N N . ASP A 1 89 ? 12.197 -3.997 -1.705 1.00 95.94 89 ASP A N 1
ATOM 718 C CA . ASP A 1 89 ? 11.461 -4.273 -2.932 1.00 95.94 89 ASP A CA 1
ATOM 719 C C . ASP A 1 89 ? 10.231 -3.379 -3.102 1.00 95.94 89 ASP A C 1
ATOM 721 O O . ASP A 1 89 ? 9.718 -3.225 -4.208 1.00 95.94 89 ASP A O 1
ATOM 725 N N . PHE A 1 90 ? 9.795 -2.685 -2.052 1.00 96.94 90 PHE A N 1
ATOM 726 C CA . PHE A 1 90 ? 8.662 -1.758 -2.123 1.00 96.94 90 PHE A CA 1
ATOM 727 C C . PHE A 1 90 ? 9.109 -0.352 -2.567 1.00 96.94 90 PHE A C 1
ATOM 729 O O . PHE A 1 90 ? 8.534 0.661 -2.182 1.00 96.94 90 PHE A O 1
ATOM 736 N N . SER A 1 91 ? 10.191 -0.278 -3.349 1.00 94.69 91 SER A N 1
ATOM 737 C CA . SER A 1 91 ? 10.813 0.962 -3.840 1.00 94.69 91 SER A CA 1
ATOM 738 C C . SER A 1 91 ? 10.031 1.636 -4.966 1.00 94.69 91 SER A C 1
ATOM 740 O O . SER A 1 91 ? 10.239 2.821 -5.225 1.00 94.69 91 SER A O 1
ATOM 742 N N . TYR A 1 92 ? 9.189 0.874 -5.662 1.00 95.50 92 TYR A N 1
ATOM 743 C CA . TYR A 1 92 ? 8.358 1.339 -6.764 1.00 95.50 92 TYR A CA 1
ATOM 744 C C . TYR A 1 92 ? 7.087 2.015 -6.243 1.00 95.50 92 TYR A C 1
ATOM 746 O O . TYR A 1 92 ? 6.446 1.507 -5.331 1.00 95.50 92 TYR A O 1
ATOM 754 N N . GLU A 1 93 ? 6.700 3.149 -6.817 1.00 94.12 93 GLU A N 1
ATOM 755 C CA . GLU A 1 93 ? 5.362 3.717 -6.625 1.00 94.12 93 GLU A CA 1
ATOM 756 C C . GLU A 1 93 ? 4.371 3.007 -7.538 1.00 94.12 93 GLU A C 1
ATOM 758 O O . GLU A 1 93 ? 4.659 2.925 -8.726 1.00 94.12 93 GLU A O 1
ATOM 763 N N . PRO A 1 94 ? 3.207 2.549 -7.049 1.00 94.31 94 PRO A N 1
ATOM 764 C CA . PRO A 1 94 ? 2.564 2.892 -5.773 1.00 94.31 94 PRO A CA 1
ATOM 765 C C . PRO A 1 94 ? 2.859 1.962 -4.578 1.00 94.31 94 PRO A C 1
ATOM 767 O O . PRO A 1 94 ? 2.341 2.216 -3.493 1.00 94.31 94 PRO A O 1
ATOM 770 N N . PHE A 1 95 ? 3.681 0.913 -4.698 1.00 97.31 95 PHE A N 1
ATOM 771 C CA . PHE A 1 95 ? 4.001 0.040 -3.547 1.00 97.31 95 PHE A CA 1
ATOM 772 C C . PHE A 1 95 ? 4.637 0.796 -2.379 1.00 97.31 95 PHE A C 1
ATOM 774 O O . PHE A 1 95 ? 4.319 0.532 -1.222 1.00 97.31 95 PHE A O 1
ATOM 781 N N . TYR A 1 96 ? 5.485 1.784 -2.665 1.00 96.12 96 TYR A N 1
ATOM 782 C CA . TYR A 1 96 ? 6.058 2.655 -1.645 1.00 96.12 96 TYR A CA 1
ATOM 783 C C . TYR A 1 96 ? 4.980 3.440 -0.883 1.00 96.12 96 TYR A C 1
ATOM 785 O O . TYR A 1 96 ? 5.043 3.566 0.343 1.00 96.12 96 TYR A O 1
ATOM 793 N N . GLN A 1 97 ? 3.979 3.966 -1.588 1.00 95.31 97 GLN A N 1
ATOM 794 C CA . GLN A 1 97 ? 2.839 4.634 -0.975 1.00 95.31 97 GLN A CA 1
ATOM 795 C C . GLN A 1 97 ? 1.972 3.673 -0.150 1.00 95.31 97 GLN A C 1
ATOM 797 O O . GLN A 1 97 ? 1.682 3.973 1.011 1.00 95.31 97 GLN A O 1
ATOM 802 N N . LEU A 1 98 ? 1.630 2.506 -0.698 1.00 97.69 98 LEU A N 1
ATOM 803 C CA . LEU A 1 98 ? 0.827 1.488 -0.015 1.00 97.69 98 LEU A CA 1
ATOM 804 C C . LEU A 1 98 ? 1.510 0.972 1.257 1.00 97.69 98 LEU A C 1
ATOM 806 O O . LEU A 1 98 ? 0.874 0.891 2.309 1.00 97.69 98 LEU A O 1
ATOM 810 N N . LEU A 1 99 ? 2.824 0.739 1.215 1.00 97.81 99 LEU A N 1
ATOM 811 C CA . LEU A 1 99 ? 3.640 0.430 2.390 1.00 97.81 99 LEU A CA 1
ATOM 812 C C . LEU A 1 99 ? 3.442 1.465 3.497 1.00 97.81 99 LEU A C 1
ATOM 814 O O . LEU A 1 99 ? 3.205 1.118 4.652 1.00 97.81 99 LEU A O 1
ATOM 818 N N . ARG A 1 100 ? 3.548 2.751 3.158 1.00 96.88 100 ARG A N 1
ATOM 819 C CA . ARG A 1 100 ? 3.459 3.834 4.142 1.00 96.88 100 ARG A CA 1
ATOM 820 C C . ARG A 1 100 ? 2.072 3.938 4.750 1.00 96.88 100 ARG A C 1
ATOM 822 O O . ARG A 1 100 ? 1.978 4.141 5.956 1.00 96.88 100 ARG A O 1
ATOM 829 N N . MET A 1 101 ? 1.024 3.773 3.945 1.00 97.50 101 MET A N 1
ATOM 830 C CA . MET A 1 101 ? -0.358 3.743 4.430 1.00 97.50 101 MET A CA 1
ATOM 831 C C . MET A 1 101 ? -0.589 2.554 5.366 1.00 97.50 101 MET A C 1
ATOM 833 O O . MET A 1 101 ? -1.123 2.749 6.451 1.00 97.50 101 MET A O 1
ATOM 837 N N . THR A 1 102 ? -0.085 1.370 5.006 1.00 97.94 102 THR A N 1
ATOM 838 C CA . THR A 1 102 ? -0.167 0.143 5.825 1.00 97.94 102 THR A CA 1
ATOM 839 C C . THR A 1 102 ? 0.489 0.340 7.181 1.00 97.94 102 THR A C 1
ATOM 841 O O . THR A 1 102 ? -0.126 0.133 8.224 1.00 97.94 102 THR A O 1
ATOM 844 N N . LEU A 1 103 ? 1.730 0.831 7.189 1.00 97.44 103 LEU A N 1
ATOM 845 C CA . LEU A 1 103 ? 2.436 1.099 8.436 1.00 97.44 103 LEU A CA 1
ATOM 846 C C . LEU A 1 103 ? 1.758 2.201 9.253 1.00 97.44 103 LEU A C 1
ATOM 848 O O . LEU A 1 103 ? 1.722 2.109 10.476 1.00 97.44 103 LEU A O 1
ATOM 852 N N . LEU A 1 104 ? 1.242 3.250 8.608 1.00 96.38 104 LEU A N 1
ATOM 853 C CA . LEU A 1 104 ? 0.571 4.340 9.308 1.00 96.38 104 LEU A CA 1
ATOM 854 C C . LEU A 1 104 ? -0.704 3.846 9.989 1.00 96.38 104 LEU A C 1
ATOM 856 O O . LEU A 1 104 ? -0.836 4.056 11.190 1.00 96.38 104 LEU A O 1
ATOM 860 N N . ALA A 1 105 ? -1.573 3.152 9.253 1.00 96.69 105 ALA A N 1
ATOM 861 C CA . ALA A 1 105 ? -2.831 2.628 9.764 1.00 96.69 105 ALA A CA 1
ATOM 862 C C . ALA A 1 105 ? -2.604 1.668 10.941 1.00 96.69 105 ALA A C 1
ATOM 864 O O . ALA A 1 105 ? -3.194 1.848 12.002 1.00 96.69 105 ALA A O 1
ATOM 865 N N . LYS A 1 106 ? -1.647 0.737 10.821 1.00 95.69 106 LYS A N 1
ATOM 866 C CA . LYS A 1 106 ? -1.291 -0.190 11.911 1.00 95.69 106 LYS A CA 1
ATOM 867 C C . LYS A 1 106 ? -0.723 0.496 13.140 1.00 95.69 106 LYS A C 1
ATOM 869 O O . LYS A 1 106 ? -0.963 0.059 14.257 1.00 95.69 106 LYS A O 1
ATOM 874 N N . MET A 1 107 ? 0.051 1.561 12.955 1.00 95.12 107 MET A N 1
ATOM 875 C CA . MET A 1 107 ? 0.608 2.312 14.079 1.00 95.12 107 MET A CA 1
ATOM 876 C C . MET A 1 107 ? -0.408 3.263 14.722 1.00 95.12 107 MET A C 1
ATOM 878 O O . MET A 1 107 ? -0.128 3.787 15.801 1.00 95.12 107 MET A O 1
ATOM 882 N N . THR A 1 108 ? -1.555 3.504 14.080 1.00 94.69 108 THR A N 1
ATOM 883 C CA . THR A 1 108 ? -2.651 4.324 14.614 1.00 94.69 108 THR A CA 1
ATOM 884 C C . THR A 1 108 ? -3.923 3.532 14.910 1.00 94.69 108 THR A C 1
ATOM 886 O O . THR A 1 108 ? -4.907 4.149 15.298 1.00 94.69 108 THR A O 1
ATOM 889 N N . THR A 1 109 ? -3.912 2.200 14.800 1.00 95.50 109 THR A N 1
ATOM 890 C CA . THR A 1 109 ? -5.022 1.334 15.220 1.00 95.50 109 THR A CA 1
ATOM 891 C C . THR A 1 109 ? -4.526 0.244 16.180 1.00 95.50 109 THR A C 1
ATOM 893 O O . THR A 1 109 ? -3.576 -0.466 15.849 1.00 95.50 109 THR A O 1
ATOM 896 N N . PRO A 1 110 ? -5.183 0.050 17.340 1.00 95.19 110 PRO A N 1
ATOM 897 C CA . PRO A 1 110 ? -6.276 0.870 17.868 1.00 95.19 110 PRO A CA 1
ATOM 898 C C . PRO A 1 110 ? -5.772 2.217 18.411 1.00 95.19 110 PRO A C 1
ATOM 900 O O . PRO A 1 110 ? -4.642 2.329 18.892 1.00 95.19 110 PRO A O 1
ATOM 903 N N . THR A 1 111 ? -6.613 3.251 18.370 1.00 95.56 111 THR A N 1
ATOM 904 C CA . THR A 1 111 ? -6.316 4.548 19.002 1.00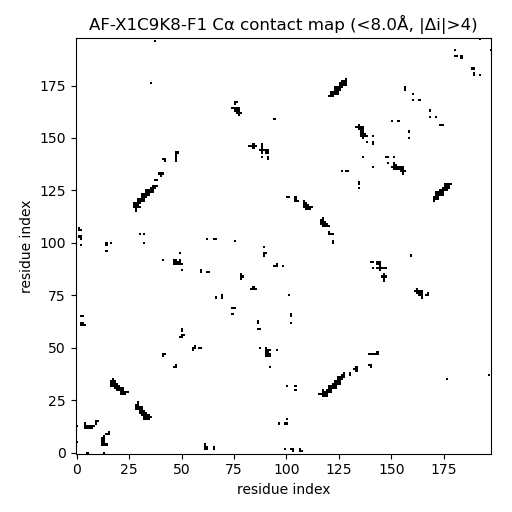 95.56 111 THR A CA 1
ATOM 905 C C . THR A 1 111 ? -7.585 5.251 19.469 1.00 95.56 111 THR A C 1
ATOM 907 O O . THR A 1 111 ? -8.684 4.875 19.081 1.00 95.56 111 THR A O 1
ATOM 910 N N . ASN A 1 112 ? -7.439 6.287 20.293 1.00 94.06 112 ASN A N 1
ATOM 911 C CA . ASN A 1 112 ? -8.547 7.162 20.664 1.00 94.06 112 ASN A CA 1
ATOM 912 C C . ASN A 1 112 ? -8.371 8.509 19.965 1.00 94.06 112 ASN A C 1
ATOM 914 O O . ASN A 1 112 ? -7.348 9.175 20.142 1.00 94.06 112 ASN A O 1
ATOM 918 N N . LEU A 1 113 ? -9.380 8.921 19.204 1.00 90.25 113 LEU A N 1
ATOM 919 C CA . LEU A 1 113 ? -9.492 10.263 18.655 1.00 90.25 113 LEU A CA 1
ATOM 920 C C . LEU A 1 113 ? -10.602 10.997 19.411 1.00 90.25 113 LEU A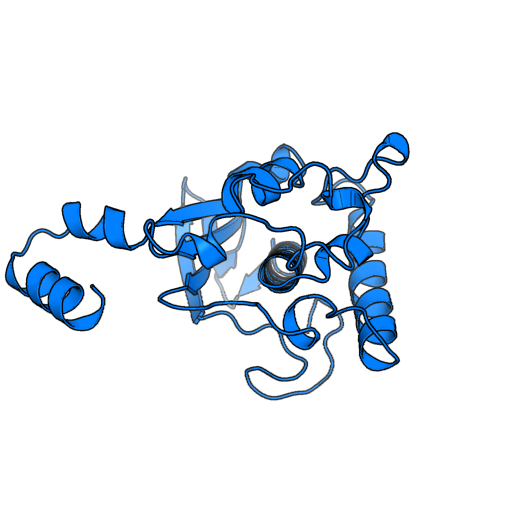 C 1
ATOM 922 O O . LEU A 1 113 ? -11.789 10.795 19.161 1.00 90.25 113 LEU A O 1
ATOM 926 N N . ASN A 1 114 ? -10.208 11.854 20.353 1.00 89.25 114 ASN A N 1
ATOM 927 C CA . ASN A 1 114 ? -11.120 12.472 21.319 1.00 89.25 114 ASN A CA 1
ATOM 928 C C . ASN A 1 114 ? -11.906 11.397 22.098 1.00 89.25 114 ASN A C 1
ATOM 930 O O . ASN A 1 114 ? -11.299 10.552 22.751 1.00 89.25 114 ASN A O 1
ATOM 934 N N . SER A 1 115 ? -13.239 11.424 22.034 1.00 90.81 115 SER A N 1
ATOM 935 C CA . SER A 1 115 ? -14.130 10.442 22.661 1.00 90.81 115 SER A CA 1
ATOM 936 C C . SER A 1 115 ? -14.388 9.195 21.806 1.00 90.81 115 SER A C 1
ATOM 938 O O . SER A 1 115 ? -15.065 8.282 22.273 1.00 90.81 115 SER A O 1
ATOM 940 N N . LEU A 1 116 ? -13.878 9.139 20.571 1.00 93.06 116 LEU A N 1
ATOM 941 C CA . LEU A 1 116 ? -14.085 8.014 19.661 1.00 93.06 116 LEU A CA 1
ATOM 942 C C . LEU A 1 116 ? -12.902 7.051 19.733 1.00 93.06 116 LEU A C 1
ATOM 944 O O . LEU A 1 116 ? -11.766 7.414 19.420 1.00 93.06 116 LEU A O 1
ATOM 948 N N . ARG A 1 117 ? -13.180 5.804 20.110 1.00 96.00 117 ARG A N 1
ATOM 949 C CA . ARG A 1 117 ? -12.227 4.705 19.985 1.00 96.00 117 ARG A CA 1
ATOM 950 C C . ARG A 1 117 ? -12.263 4.193 18.550 1.00 96.00 117 ARG A C 1
ATOM 952 O O . ARG A 1 117 ? -13.324 3.834 18.064 1.00 96.00 117 ARG A O 1
ATOM 959 N N . ILE A 1 118 ? -11.115 4.194 17.887 1.00 97.62 118 ILE A N 1
ATOM 960 C CA . ILE A 1 118 ? -10.916 3.619 16.558 1.00 97.62 118 ILE A CA 1
ATOM 961 C C . ILE A 1 118 ? -10.361 2.212 16.763 1.00 97.62 118 ILE A C 1
ATOM 963 O O . ILE A 1 118 ? -9.267 2.046 17.313 1.00 97.62 118 ILE A O 1
ATOM 967 N N . ASP A 1 119 ? -11.122 1.215 16.329 1.00 97.81 119 ASP A N 1
ATOM 968 C CA . ASP A 1 119 ? -10.848 -0.202 16.576 1.00 97.81 119 ASP A CA 1
ATOM 969 C C . ASP A 1 119 ? -10.282 -0.925 15.356 1.00 97.81 119 ASP A C 1
ATOM 971 O O . ASP A 1 119 ? -9.656 -1.973 15.507 1.00 97.81 119 ASP A O 1
ATOM 975 N N . ASP A 1 120 ? -10.491 -0.372 14.162 1.00 97.81 120 ASP A N 1
ATOM 976 C CA . ASP A 1 120 ? -10.131 -1.019 12.902 1.00 97.81 120 ASP A CA 1
ATOM 977 C C . ASP A 1 120 ? -9.650 -0.003 11.851 1.00 97.81 120 ASP A C 1
ATOM 979 O O . ASP A 1 120 ? -9.717 1.216 12.055 1.00 97.81 120 ASP A O 1
ATOM 983 N N . TYR A 1 121 ? -9.135 -0.484 10.723 1.00 98.00 121 TYR A N 1
ATOM 984 C CA . TYR A 1 121 ? -8.780 0.337 9.573 1.00 98.00 121 TYR A CA 1
ATOM 985 C C . TYR A 1 121 ? -9.060 -0.360 8.241 1.00 98.00 121 TYR A C 1
ATOM 987 O O . TYR A 1 121 ? -9.047 -1.582 8.134 1.00 98.00 121 TYR A O 1
ATOM 995 N N . LYS A 1 122 ? -9.254 0.446 7.194 1.00 98.31 122 LYS A N 1
ATOM 996 C CA . LYS A 1 122 ? -9.184 0.010 5.796 1.00 98.31 122 LYS A CA 1
ATOM 997 C C . LYS A 1 122 ? -8.273 0.931 4.995 1.00 98.31 122 LYS A C 1
ATOM 999 O O . LYS A 1 122 ? -8.290 2.151 5.167 1.00 98.31 122 LYS A O 1
ATOM 1004 N N . ILE A 1 123 ? -7.512 0.344 4.084 1.00 98.38 123 ILE A N 1
ATOM 1005 C CA . ILE A 1 123 ? -6.717 1.028 3.069 1.00 98.38 123 ILE A CA 1
ATOM 1006 C C . ILE A 1 123 ? -7.385 0.783 1.731 1.00 98.38 123 ILE A C 1
ATOM 1008 O O . ILE A 1 123 ? -7.450 -0.346 1.252 1.00 98.38 123 ILE A O 1
ATOM 1012 N N . ILE A 1 124 ? -7.885 1.856 1.139 1.00 97.69 124 ILE A N 1
ATOM 1013 C CA . ILE A 1 124 ? -8.642 1.835 -0.099 1.00 97.69 124 ILE A CA 1
ATOM 1014 C C . ILE A 1 124 ? -7.771 2.485 -1.167 1.00 97.69 124 ILE A C 1
ATOM 1016 O O . ILE A 1 124 ? -7.454 3.671 -1.079 1.00 97.69 124 ILE A O 1
ATOM 1020 N N . HIS A 1 125 ? -7.377 1.708 -2.169 1.00 97.12 125 HIS A N 1
ATOM 1021 C CA . HIS A 1 125 ? -6.664 2.217 -3.331 1.00 97.12 125 HIS A CA 1
ATOM 1022 C C . HIS A 1 125 ? -7.543 2.065 -4.564 1.00 97.12 125 HIS A C 1
ATOM 1024 O O . HIS A 1 125 ? -7.825 0.952 -5.010 1.00 97.12 125 HIS A O 1
ATOM 1030 N N . LEU A 1 126 ? -7.921 3.195 -5.153 1.00 94.81 126 LEU A N 1
ATOM 1031 C CA . LEU A 1 126 ? -8.758 3.249 -6.341 1.00 94.81 126 LEU A CA 1
ATOM 1032 C C . LEU A 1 126 ? -7.929 3.642 -7.559 1.00 94.81 126 LEU A C 1
ATOM 1034 O O . LEU A 1 126 ? -7.173 4.603 -7.500 1.00 94.81 126 LEU A O 1
ATOM 1038 N N . ALA A 1 127 ? -8.077 2.934 -8.673 1.00 94.38 127 ALA A N 1
ATOM 1039 C CA . ALA A 1 127 ? -7.458 3.300 -9.952 1.00 94.38 127 ALA A CA 1
ATOM 1040 C C . ALA A 1 127 ? -8.503 3.386 -11.078 1.00 94.38 127 ALA A C 1
ATOM 1042 O O . ALA A 1 127 ? -9.628 2.925 -10.911 1.00 94.38 127 ALA A O 1
ATOM 1043 N N . HIS A 1 128 ? -8.153 3.935 -12.244 1.00 92.50 128 HIS A N 1
ATOM 1044 C CA . HIS A 1 128 ? -8.971 3.742 -13.449 1.00 92.50 128 HIS A CA 1
ATOM 1045 C C . HIS A 1 128 ? -8.696 2.345 -14.029 1.00 92.50 128 HIS A C 1
ATOM 1047 O O . HIS A 1 128 ? -7.534 1.999 -14.258 1.00 92.50 128 HIS A O 1
ATOM 1053 N N . SER A 1 129 ? -9.723 1.534 -14.311 1.00 92.69 129 SER A N 1
ATOM 1054 C CA . SER A 1 129 ? -9.549 0.140 -14.779 1.00 92.69 129 SER A CA 1
ATOM 1055 C C . SER A 1 129 ? -8.783 0.018 -16.099 1.00 92.69 129 SER A C 1
ATOM 1057 O O . SER A 1 129 ? -8.096 -0.976 -16.355 1.00 92.69 129 SER A O 1
ATOM 1059 N N . GLU A 1 130 ? -8.871 1.044 -16.938 1.00 91.62 130 GLU A N 1
ATOM 1060 C CA . GLU A 1 130 ? -8.200 1.095 -18.239 1.00 91.62 130 GLU A CA 1
ATOM 1061 C C . GLU A 1 130 ? -6.771 1.647 -18.197 1.00 91.62 130 GLU A C 1
ATOM 1063 O O . GLU A 1 130 ? -6.055 1.542 -19.192 1.00 91.62 130 GLU A O 1
ATOM 1068 N N . ASN A 1 131 ? -6.290 2.160 -17.056 1.00 92.94 131 ASN A N 1
ATOM 1069 C CA . ASN A 1 131 ? -4.906 2.627 -16.939 1.00 92.94 131 ASN A CA 1
ATOM 1070 C C . ASN A 1 131 ? -3.931 1.437 -16.849 1.00 92.94 131 ASN A C 1
ATOM 1072 O O . ASN A 1 131 ? -3.389 1.112 -15.794 1.00 92.94 131 ASN A O 1
ATOM 1076 N N . LYS A 1 132 ? -3.679 0.776 -17.984 1.00 93.38 132 LYS A N 1
ATOM 1077 C CA . LYS A 1 132 ? -2.809 -0.410 -18.065 1.00 93.38 132 LYS A CA 1
ATOM 1078 C C . LYS A 1 132 ? -1.379 -0.137 -17.601 1.00 93.38 132 LYS A C 1
ATOM 1080 O O . LYS A 1 132 ? -0.741 -1.032 -17.061 1.00 93.38 132 LYS A O 1
ATOM 1085 N N . LYS A 1 133 ? -0.886 1.093 -17.782 1.00 92.75 133 LYS A N 1
ATOM 1086 C CA . LYS A 1 133 ? 0.468 1.495 -17.370 1.00 92.75 133 LYS A CA 1
ATOM 1087 C C . LYS A 1 133 ? 0.631 1.542 -15.853 1.00 92.75 133 LYS A C 1
ATOM 1089 O O . LYS A 1 133 ? 1.743 1.351 -15.380 1.00 92.75 133 LYS A O 1
ATOM 1094 N N . LEU A 1 134 ? -0.441 1.802 -15.110 1.00 94.38 134 LEU A N 1
ATOM 1095 C CA . LEU A 1 134 ? -0.449 1.715 -13.652 1.00 94.38 134 LEU A CA 1
ATOM 1096 C C . LEU A 1 134 ? -0.824 0.308 -13.176 1.00 94.38 134 LEU A C 1
ATOM 1098 O O . LEU A 1 134 ? -0.188 -0.233 -12.277 1.00 94.38 134 LEU A O 1
ATOM 1102 N N . ASN A 1 135 ? -1.859 -0.275 -13.782 1.00 95.69 135 ASN A N 1
ATOM 1103 C CA . ASN A 1 135 ? -2.499 -1.485 -13.273 1.00 95.69 135 ASN A CA 1
ATOM 1104 C C . ASN A 1 135 ? -1.665 -2.752 -13.480 1.00 95.69 135 ASN A C 1
ATOM 1106 O O . ASN A 1 135 ? -1.956 -3.752 -12.834 1.00 95.69 135 ASN A O 1
ATOM 1110 N N . PHE A 1 136 ? -0.648 -2.727 -14.347 1.00 96.62 136 PHE A N 1
ATOM 1111 C CA . PHE A 1 136 ? 0.218 -3.875 -14.611 1.00 96.62 136 PHE A CA 1
ATOM 1112 C C . PHE A 1 136 ? 1.687 -3.552 -14.343 1.00 96.62 136 PHE A C 1
ATOM 1114 O O . PHE A 1 136 ? 2.219 -2.502 -14.723 1.00 96.62 136 PHE A O 1
ATOM 1121 N N . LEU A 1 137 ? 2.362 -4.482 -13.677 1.00 96.69 137 LEU A N 1
ATOM 1122 C CA . LEU A 1 137 ? 3.771 -4.351 -13.341 1.00 96.69 137 LEU A CA 1
ATOM 1123 C C . LEU A 1 137 ? 4.639 -4.630 -14.567 1.00 96.69 137 LEU A C 1
ATOM 1125 O O . LEU A 1 137 ? 4.373 -5.528 -15.351 1.00 96.69 137 LEU A O 1
ATOM 1129 N N . SER A 1 138 ? 5.720 -3.872 -14.723 1.00 95.50 138 SER A N 1
ATOM 1130 C CA . SER A 1 138 ? 6.632 -4.004 -15.858 1.00 95.50 138 SER A CA 1
ATOM 1131 C C . SER A 1 138 ? 8.072 -4.162 -15.383 1.00 95.50 138 SER A C 1
ATOM 1133 O O . SER A 1 138 ? 8.418 -3.849 -14.239 1.00 95.50 138 SER A O 1
ATOM 1135 N N . LYS A 1 139 ? 8.961 -4.564 -16.297 1.00 95.25 139 LYS A N 1
ATOM 1136 C CA . LYS A 1 139 ? 10.415 -4.591 -16.052 1.00 95.25 139 LYS A CA 1
ATOM 1137 C C . LYS A 1 139 ? 10.955 -3.243 -15.565 1.00 95.25 139 LYS A C 1
ATOM 1139 O O . LYS A 1 139 ? 11.862 -3.214 -14.736 1.00 95.25 139 LYS A O 1
ATOM 1144 N N . THR A 1 140 ? 10.407 -2.136 -16.067 1.00 93.19 140 THR A N 1
ATOM 1145 C CA . THR A 1 140 ? 10.811 -0.783 -15.662 1.00 93.19 140 THR A CA 1
ATOM 1146 C C . THR A 1 140 ? 10.393 -0.496 -14.226 1.00 93.19 140 THR A C 1
ATOM 1148 O O . THR A 1 140 ? 11.215 -0.016 -13.447 1.00 93.19 140 THR A O 1
ATOM 1151 N N . HIS A 1 141 ? 9.156 -0.849 -13.861 1.00 94.12 141 HIS A N 1
ATOM 1152 C CA . HIS A 1 141 ? 8.629 -0.677 -12.505 1.00 94.12 141 HIS A CA 1
ATOM 1153 C C . HIS A 1 141 ? 9.498 -1.400 -11.474 1.00 94.12 141 HIS A C 1
ATOM 1155 O O . HIS A 1 141 ? 9.914 -0.813 -10.478 1.00 94.12 141 HIS A O 1
ATOM 1161 N N . LEU A 1 142 ? 9.853 -2.652 -11.768 1.00 94.50 142 LEU A N 1
ATOM 1162 C CA . LEU A 1 142 ? 10.509 -3.556 -10.823 1.00 94.50 142 LEU A CA 1
ATOM 1163 C C . LEU A 1 142 ? 12.038 -3.597 -10.964 1.00 94.50 142 LEU A C 1
ATOM 1165 O O . LEU A 1 142 ? 12.702 -4.473 -10.408 1.00 94.50 142 LEU A O 1
ATOM 1169 N N . LYS A 1 143 ? 12.630 -2.635 -11.686 1.00 94.75 143 LYS A N 1
ATOM 1170 C CA . LYS A 1 143 ? 14.081 -2.575 -11.933 1.00 94.75 143 LYS A CA 1
ATOM 1171 C C . LYS A 1 143 ? 14.909 -2.629 -10.643 1.00 94.75 143 LYS A C 1
ATOM 1173 O O . LYS A 1 143 ? 15.964 -3.261 -10.630 1.00 94.75 143 LYS A O 1
ATOM 1178 N N . TYR A 1 144 ? 14.433 -1.974 -9.584 1.00 94.44 144 TYR A N 1
ATOM 1179 C CA . TYR A 1 144 ? 15.097 -1.888 -8.277 1.00 94.44 144 TYR A CA 1
ATOM 1180 C C . TYR A 1 144 ? 14.398 -2.718 -7.188 1.00 94.44 144 TYR A C 1
ATOM 1182 O O . TYR A 1 144 ? 14.657 -2.506 -6.006 1.00 94.44 144 TYR A O 1
ATOM 1190 N N . SER A 1 145 ? 13.547 -3.661 -7.597 1.00 94.62 145 SER A N 1
ATOM 1191 C CA . SER A 1 145 ? 12.768 -4.546 -6.724 1.00 94.62 145 SER A CA 1
ATOM 1192 C C . SER A 1 145 ? 12.988 -6.008 -7.138 1.00 94.62 145 SER A C 1
ATOM 1194 O O . SER A 1 145 ? 12.095 -6.630 -7.721 1.00 94.62 145 SER A O 1
ATOM 1196 N N . PRO A 1 146 ? 14.210 -6.550 -6.964 1.00 93.19 146 PRO A N 1
ATOM 1197 C CA . PRO A 1 146 ? 14.588 -7.859 -7.491 1.00 93.19 146 PRO A CA 1
ATOM 1198 C C . PRO A 1 146 ? 13.704 -9.010 -6.996 1.00 93.19 146 PRO A C 1
ATOM 1200 O O . PRO A 1 146 ? 13.439 -9.911 -7.792 1.00 93.19 146 PRO A O 1
ATOM 1203 N N . GLY A 1 147 ? 13.219 -8.969 -5.750 1.00 93.56 147 GLY A 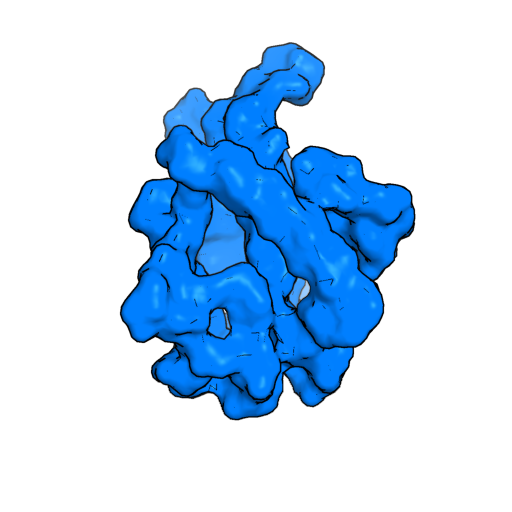N 1
ATOM 1204 C CA . GLY A 1 147 ? 12.329 -9.990 -5.190 1.00 93.56 147 GLY A CA 1
ATOM 1205 C C . GLY A 1 147 ? 10.960 -10.031 -5.872 1.00 93.56 147 GLY A C 1
ATOM 1206 O O . GLY A 1 147 ? 10.300 -11.063 -5.888 1.00 93.56 147 GLY A O 1
ATOM 1207 N N . LEU A 1 148 ? 10.550 -8.936 -6.522 1.00 94.81 148 LEU A N 1
ATOM 1208 C CA . LEU A 1 148 ? 9.251 -8.842 -7.191 1.00 94.81 148 LEU A CA 1
ATOM 1209 C C . LEU A 1 148 ? 9.301 -9.176 -8.681 1.00 94.81 148 LEU A C 1
ATOM 1211 O O . LEU A 1 148 ? 8.262 -9.188 -9.329 1.00 94.81 148 LEU A O 1
ATOM 1215 N N . LYS A 1 149 ? 10.471 -9.481 -9.257 1.00 94.31 149 LYS A N 1
ATOM 1216 C CA . LYS A 1 149 ? 10.602 -9.717 -10.710 1.00 94.31 149 LYS A CA 1
ATOM 1217 C C . LYS A 1 149 ? 9.701 -10.830 -11.251 1.00 94.31 149 LYS A C 1
ATOM 1219 O O . LYS A 1 149 ? 9.367 -10.793 -12.429 1.00 94.31 149 LYS A O 1
ATOM 1224 N N . ARG A 1 150 ? 9.300 -11.795 -10.421 1.00 94.44 150 ARG A N 1
ATOM 1225 C CA . ARG A 1 150 ? 8.346 -12.847 -10.812 1.00 94.44 150 ARG A CA 1
ATOM 1226 C C . ARG A 1 150 ? 6.935 -12.326 -11.106 1.00 94.44 150 ARG A C 1
ATOM 1228 O O . ARG A 1 150 ? 6.179 -13.017 -11.767 1.00 94.44 150 ARG A O 1
ATOM 1235 N N . PHE A 1 151 ? 6.612 -11.120 -10.644 1.00 95.81 151 PHE A N 1
ATOM 1236 C CA . PHE A 1 151 ? 5.320 -10.459 -10.829 1.00 95.81 151 PHE A CA 1
ATOM 1237 C C . PHE A 1 151 ? 5.296 -9.507 -12.031 1.00 95.81 151 PHE A C 1
ATOM 1239 O O . PHE A 1 151 ? 4.396 -8.682 -12.146 1.00 95.81 151 PHE A O 1
ATOM 1246 N N . ILE A 1 152 ? 6.296 -9.552 -12.917 1.00 96.44 152 ILE A N 1
ATOM 1247 C CA . ILE A 1 152 ? 6.221 -8.810 -14.181 1.00 96.44 152 ILE A CA 1
ATOM 1248 C C . ILE A 1 152 ? 4.976 -9.276 -14.947 1.00 96.44 152 ILE A C 1
ATOM 1250 O O . ILE A 1 152 ? 4.701 -10.467 -15.006 1.00 96.44 152 ILE A O 1
ATOM 1254 N N . ASP A 1 153 ? 4.249 -8.319 -15.516 1.00 96.81 153 ASP A N 1
ATOM 1255 C CA . ASP A 1 153 ? 2.977 -8.479 -16.224 1.00 96.81 153 ASP A CA 1
ATOM 1256 C C . ASP A 1 153 ? 1.783 -8.882 -15.335 1.00 96.81 153 ASP A C 1
ATOM 1258 O O . ASP A 1 153 ? 0.656 -8.955 -15.826 1.00 96.81 153 ASP A O 1
ATOM 1262 N N . ASN A 1 154 ? 1.976 -9.038 -14.018 1.00 97.69 154 ASN A N 1
ATOM 1263 C CA . ASN A 1 154 ? 0.869 -9.224 -13.082 1.00 97.69 154 ASN A CA 1
ATOM 1264 C C . ASN A 1 154 ? 0.158 -7.901 -12.776 1.00 97.69 154 ASN A C 1
ATOM 1266 O O . ASN A 1 154 ? 0.723 -6.805 -12.879 1.00 97.69 154 ASN A O 1
ATOM 1270 N N . SER A 1 155 ? -1.094 -8.032 -12.334 1.00 97.69 155 SER A N 1
ATOM 1271 C CA . SER A 1 155 ? -1.874 -6.938 -11.761 1.00 97.69 155 SER A CA 1
ATOM 1272 C C . SER A 1 155 ? -1.173 -6.365 -10.531 1.00 97.69 155 SER A C 1
ATOM 1274 O O . SER A 1 155 ? -0.709 -7.096 -9.649 1.00 97.69 155 SER A O 1
ATOM 1276 N N . LEU A 1 156 ? -1.122 -5.038 -10.464 1.00 97.62 156 LEU A N 1
ATOM 1277 C CA . LEU A 1 156 ? -0.599 -4.298 -9.327 1.00 97.62 156 LEU A CA 1
ATOM 1278 C C . LEU A 1 156 ? -1.368 -4.620 -8.044 1.00 97.62 156 LEU A C 1
ATOM 1280 O O . LEU A 1 156 ? -0.758 -4.829 -6.996 1.00 97.62 156 LEU A O 1
ATOM 1284 N N . HIS A 1 157 ? -2.698 -4.644 -8.138 1.00 97.81 157 HIS A N 1
ATOM 1285 C CA . HIS A 1 157 ? -3.589 -4.905 -7.012 1.00 97.81 157 HIS A CA 1
ATOM 1286 C C . HIS A 1 157 ? -3.431 -6.331 -6.502 1.00 97.81 157 HIS A C 1
ATOM 1288 O O . HIS A 1 157 ? -3.196 -6.513 -5.311 1.00 97.81 157 HIS A O 1
ATOM 1294 N N . ASP A 1 158 ? -3.447 -7.316 -7.400 1.00 98.00 158 ASP A N 1
ATOM 1295 C CA . ASP A 1 158 ? -3.318 -8.727 -7.015 1.00 98.00 158 ASP A CA 1
ATOM 1296 C C . ASP A 1 158 ? -1.948 -8.993 -6.393 1.00 98.00 158 ASP A C 1
ATOM 1298 O O . ASP A 1 158 ? -1.845 -9.643 -5.355 1.00 98.00 158 ASP A O 1
ATOM 1302 N N . THR A 1 159 ? -0.898 -8.403 -6.973 1.00 97.56 159 THR A N 1
ATOM 1303 C CA . THR A 1 159 ? 0.461 -8.523 -6.441 1.00 97.56 159 THR A CA 1
ATOM 1304 C C . THR A 1 159 ? 0.562 -7.879 -5.062 1.00 97.56 159 THR A C 1
ATOM 1306 O O . THR A 1 159 ? 1.147 -8.470 -4.162 1.00 97.56 159 THR A O 1
ATOM 1309 N N . TRP A 1 160 ? -0.014 -6.689 -4.853 1.00 98.12 160 TRP A N 1
ATOM 1310 C CA . TRP A 1 160 ? -0.018 -6.072 -3.527 1.00 98.12 160 TRP A CA 1
ATOM 1311 C C . TRP A 1 160 ? -0.712 -6.965 -2.496 1.00 98.12 160 TRP A C 1
ATOM 1313 O O . TRP A 1 160 ? -0.139 -7.211 -1.440 1.00 98.12 160 TRP A O 1
ATOM 1323 N N . ILE A 1 161 ? -1.896 -7.496 -2.815 1.00 98.12 161 ILE A N 1
ATOM 1324 C CA . ILE A 1 161 ? -2.636 -8.406 -1.930 1.00 98.12 161 ILE A CA 1
ATOM 1325 C C . ILE A 1 161 ? -1.842 -9.687 -1.642 1.00 98.12 161 ILE A C 1
ATOM 1327 O O . ILE A 1 161 ? -1.842 -10.156 -0.506 1.00 98.12 161 ILE A O 1
ATOM 1331 N N . GLU A 1 162 ? -1.133 -10.246 -2.625 1.00 96.25 162 GLU A N 1
ATOM 1332 C CA . GLU A 1 162 ? -0.292 -11.435 -2.435 1.00 96.25 162 GLU A CA 1
ATOM 1333 C C . GLU A 1 162 ? 0.867 -11.190 -1.454 1.00 96.25 162 GLU A C 1
ATOM 1335 O O . GLU A 1 162 ? 1.232 -12.083 -0.687 1.00 96.25 162 GLU A O 1
ATOM 1340 N N . LEU A 1 163 ? 1.411 -9.970 -1.433 1.00 96.44 163 LEU A N 1
ATOM 1341 C CA . LEU A 1 163 ? 2.515 -9.574 -0.553 1.00 96.44 163 LEU 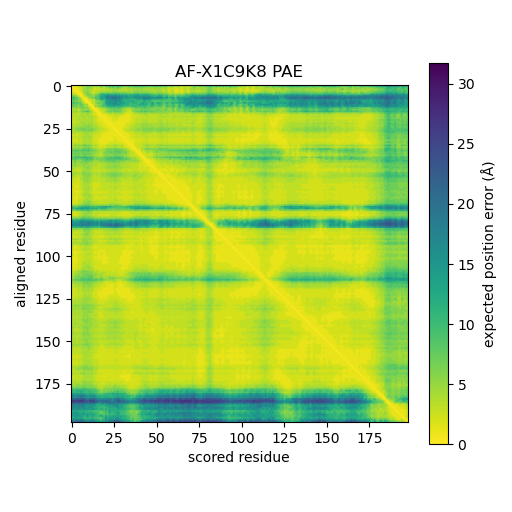A CA 1
ATOM 1342 C C . LEU A 1 163 ? 2.093 -9.363 0.909 1.00 96.44 163 LEU A C 1
ATOM 1344 O O . LEU A 1 163 ? 2.958 -9.309 1.791 1.00 96.44 163 LEU A O 1
ATOM 1348 N N . LEU A 1 164 ? 0.795 -9.225 1.178 1.00 97.50 164 LEU A N 1
ATOM 1349 C CA . LEU A 1 164 ? 0.246 -9.016 2.516 1.00 97.50 164 LEU A CA 1
ATOM 1350 C C . LEU A 1 164 ? 0.117 -10.327 3.294 1.00 97.50 164 LEU A C 1
ATOM 1352 O O . LEU A 1 164 ? -0.198 -11.379 2.730 1.00 97.50 164 LEU A O 1
ATOM 1356 N N . ASP A 1 165 ? 0.303 -10.244 4.612 1.00 95.31 165 ASP A N 1
ATOM 1357 C CA . ASP A 1 165 ? -0.114 -11.307 5.530 1.00 95.31 165 ASP A CA 1
ATOM 1358 C C . ASP A 1 165 ? -1.620 -11.586 5.391 1.00 95.31 165 ASP A C 1
ATOM 1360 O O . ASP A 1 165 ? -2.391 -10.692 5.044 1.00 95.31 165 ASP A O 1
ATOM 1364 N N . ASP A 1 166 ? -2.057 -12.822 5.645 1.00 93.75 166 ASP A N 1
ATOM 1365 C CA . ASP A 1 166 ? -3.458 -13.200 5.426 1.00 93.75 166 ASP A CA 1
ATOM 1366 C C . ASP A 1 166 ? -4.435 -12.385 6.279 1.00 93.75 166 ASP A C 1
ATOM 1368 O O . ASP A 1 166 ? -5.504 -12.029 5.785 1.00 93.75 166 ASP A O 1
ATOM 1372 N N . GLN A 1 167 ? -4.050 -12.014 7.505 1.00 92.75 167 GLN A N 1
ATOM 1373 C CA . GLN A 1 167 ? -4.868 -11.147 8.363 1.00 92.7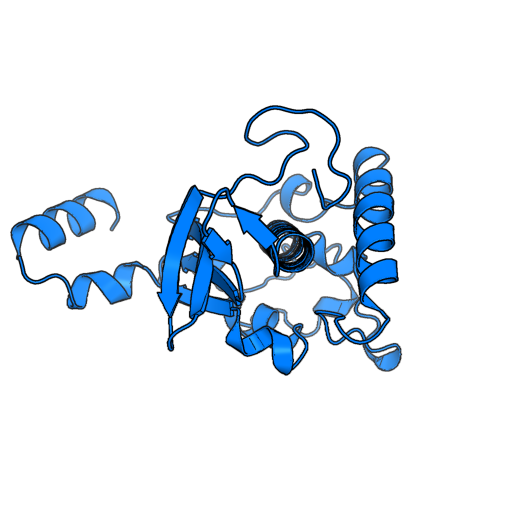5 167 GLN A CA 1
ATOM 1374 C C . GLN A 1 167 ? -4.897 -9.698 7.870 1.00 92.75 167 GLN A C 1
ATOM 1376 O O . GLN A 1 167 ? -5.794 -8.936 8.209 1.00 92.75 167 GLN A O 1
ATOM 1381 N N . GLU A 1 168 ? -3.910 -9.291 7.074 1.00 96.38 168 GLU A N 1
ATOM 1382 C CA . GLU A 1 168 ? -3.820 -7.929 6.564 1.00 96.38 168 GLU A CA 1
ATOM 1383 C C . GLU A 1 168 ? -4.669 -7.737 5.303 1.00 96.38 168 GLU A C 1
ATOM 1385 O O . GLU A 1 168 ? -5.177 -6.644 5.063 1.00 96.38 168 GLU A O 1
ATOM 1390 N N . LYS A 1 169 ? -4.879 -8.795 4.511 1.00 97.38 169 LYS A N 1
ATOM 1391 C CA . LYS A 1 169 ? -5.615 -8.724 3.238 1.00 97.38 169 LYS A CA 1
ATOM 1392 C C . LYS A 1 169 ? -7.010 -8.129 3.387 1.00 97.38 169 LYS A C 1
ATOM 1394 O O . LYS A 1 169 ? -7.412 -7.327 2.550 1.00 97.38 169 LYS A O 1
ATOM 1399 N N . GLU A 1 170 ? -7.730 -8.468 4.455 1.00 95.25 170 GLU A N 1
ATOM 1400 C CA . GLU A 1 170 ? -9.081 -7.945 4.679 1.00 95.25 170 GLU A CA 1
ATOM 1401 C C . GLU A 1 170 ? -9.108 -6.435 4.932 1.00 95.25 170 GLU A C 1
ATOM 1403 O O . GLU A 1 170 ? -10.142 -5.797 4.722 1.00 95.25 170 GLU A O 1
ATOM 1408 N N . HIS A 1 171 ? -7.992 -5.834 5.353 1.00 97.69 171 HIS A N 1
ATOM 1409 C CA . HIS A 1 171 ? -7.889 -4.391 5.537 1.00 97.69 171 HIS A CA 1
ATOM 1410 C C . HIS A 1 171 ? -7.647 -3.636 4.229 1.00 97.69 171 HIS A C 1
ATOM 1412 O O . HIS A 1 171 ? -7.726 -2.410 4.217 1.00 97.69 171 HIS A O 1
ATOM 1418 N N . HIS A 1 172 ? -7.380 -4.325 3.121 1.00 98.19 172 HIS A N 1
ATOM 1419 C CA . HIS A 1 172 ? -7.041 -3.700 1.851 1.00 98.19 172 HIS A CA 1
ATOM 1420 C C . HIS A 1 172 ? -8.163 -3.861 0.822 1.00 98.19 172 HIS A C 1
ATOM 1422 O O . HIS A 1 172 ? -8.521 -4.965 0.429 1.00 98.19 172 HIS A O 1
ATOM 1428 N N . VAL A 1 173 ? -8.681 -2.732 0.340 1.00 96.88 173 VAL A N 1
ATOM 1429 C CA . VAL A 1 173 ? -9.660 -2.665 -0.749 1.00 96.88 173 VAL A CA 1
ATOM 1430 C C . VAL A 1 173 ? -8.962 -2.095 -1.976 1.00 96.88 173 VAL A C 1
ATOM 1432 O O . VAL A 1 173 ? -8.557 -0.931 -1.995 1.00 96.88 173 VAL A O 1
ATOM 1435 N N . MET A 1 174 ? -8.794 -2.934 -2.991 1.00 96.75 174 MET A N 1
ATOM 1436 C CA . MET A 1 174 ? -8.066 -2.620 -4.216 1.00 96.75 174 MET A CA 1
ATOM 1437 C C . MET A 1 174 ? -9.049 -2.657 -5.379 1.00 96.75 174 MET A C 1
ATOM 1439 O O . MET A 1 174 ? -9.417 -3.730 -5.845 1.00 96.75 174 MET A O 1
ATOM 1443 N N . GLU A 1 175 ? -9.536 -1.489 -5.792 1.00 94.31 175 GLU A N 1
ATOM 1444 C CA . GLU A 1 175 ? -10.676 -1.400 -6.706 1.00 94.31 175 GLU A CA 1
ATOM 1445 C C . GLU A 1 175 ? -10.487 -0.340 -7.787 1.00 94.31 175 GLU A C 1
ATOM 1447 O O . GLU A 1 175 ? -9.504 0.407 -7.818 1.00 94.31 175 GLU A O 1
ATOM 1452 N N . PHE A 1 176 ? -11.452 -0.280 -8.703 1.00 93.62 176 PHE A N 1
ATOM 1453 C CA . PHE A 1 176 ? -11.458 0.710 -9.770 1.00 93.62 176 PHE A CA 1
ATOM 1454 C C . PHE A 1 176 ? -12.611 1.692 -9.613 1.00 93.62 176 PHE A C 1
ATOM 1456 O O . PHE A 1 176 ? -13.775 1.292 -9.600 1.00 93.62 176 PHE A O 1
ATOM 1463 N N . TRP A 1 177 ? -12.306 2.987 -9.517 1.00 89.44 177 TRP A N 1
ATOM 1464 C CA . TRP A 1 177 ? -13.331 3.999 -9.240 1.00 89.44 177 TRP A CA 1
ATOM 1465 C C . TRP A 1 177 ? -14.346 4.119 -10.381 1.00 89.44 177 TRP A C 1
ATOM 1467 O O . TRP A 1 177 ? -15.524 4.351 -10.126 1.00 89.44 177 TRP A O 1
ATOM 1477 N N . ASN A 1 178 ? -13.937 3.887 -11.630 1.00 87.69 178 ASN A N 1
ATOM 1478 C CA . ASN A 1 178 ? -14.836 3.973 -12.781 1.00 87.69 178 ASN A CA 1
ATOM 1479 C C . ASN A 1 178 ? -15.890 2.848 -12.782 1.00 87.69 178 ASN A C 1
ATOM 1481 O O . ASN A 1 178 ? -16.961 3.006 -13.359 1.00 87.69 178 ASN A O 1
ATOM 1485 N N . LYS A 1 179 ? -15.667 1.748 -12.045 1.00 85.06 179 LYS A N 1
ATOM 1486 C CA . LYS A 1 179 ? -16.708 0.732 -11.818 1.00 85.06 179 LYS A CA 1
ATOM 1487 C C . LYS A 1 179 ? -17.823 1.229 -10.894 1.00 85.06 179 LYS A C 1
ATOM 1489 O O . LYS A 1 179 ? -18.967 0.809 -11.055 1.00 85.06 179 LYS A O 1
ATOM 1494 N N . ALA A 1 180 ? -17.515 2.134 -9.961 1.00 76.75 180 ALA A N 1
ATOM 1495 C CA . ALA A 1 180 ? -18.499 2.700 -9.038 1.00 76.75 180 ALA A CA 1
ATOM 1496 C C . ALA A 1 180 ? -19.476 3.666 -9.733 1.00 76.75 180 ALA A C 1
ATOM 1498 O O . ALA A 1 180 ? -20.591 3.851 -9.250 1.00 76.75 180 A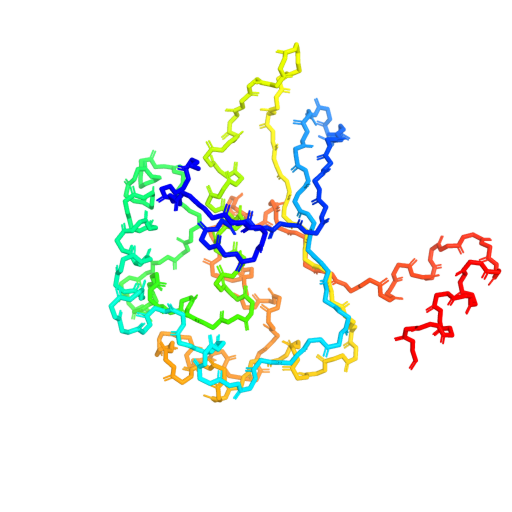LA A O 1
ATOM 1499 N N . LEU A 1 181 ? -19.117 4.212 -10.904 1.00 77.75 181 LEU A N 1
ATOM 1500 C CA . LEU A 1 181 ? -20.004 5.067 -11.707 1.00 77.75 181 LEU A CA 1
ATOM 1501 C C . LEU A 1 181 ? -21.301 4.360 -12.121 1.00 77.75 181 LEU A C 1
ATOM 1503 O O . LEU A 1 181 ? -22.315 5.010 -12.353 1.00 77.75 181 LEU A O 1
ATOM 1507 N N . ASN A 1 182 ? -21.294 3.027 -12.199 1.00 73.06 182 ASN A N 1
ATOM 1508 C CA . ASN A 1 182 ? -22.486 2.245 -12.531 1.00 73.06 182 ASN A CA 1
ATOM 1509 C C . ASN A 1 182 ? -23.497 2.146 -11.381 1.00 73.06 182 ASN A C 1
ATOM 1511 O O . ASN A 1 182 ? -24.613 1.690 -11.605 1.00 73.06 182 ASN A O 1
ATOM 1515 N N . VAL A 1 183 ? -23.110 2.561 -10.174 1.00 72.44 183 VAL A N 1
ATOM 1516 C CA . VAL A 1 183 ? -23.948 2.535 -8.967 1.00 72.44 183 VAL A CA 1
ATOM 1517 C C . VAL A 1 183 ? -24.533 3.922 -8.663 1.00 72.44 183 VAL A C 1
ATOM 1519 O O . VAL A 1 183 ? -25.429 4.044 -7.831 1.00 72.44 183 VAL A O 1
ATOM 1522 N N . LEU A 1 184 ? -24.063 4.975 -9.342 1.00 72.06 184 LEU A N 1
ATOM 1523 C CA . LEU A 1 184 ? -24.609 6.321 -9.182 1.00 72.06 184 LEU A CA 1
ATOM 1524 C C . LEU A 1 184 ? -26.039 6.380 -9.731 1.00 72.06 184 LEU A C 1
ATOM 1526 O O . LEU A 1 184 ? -26.315 5.955 -10.851 1.00 72.06 184 LEU A O 1
ATOM 1530 N N . SER A 1 185 ? -26.950 6.898 -8.909 1.00 59.91 185 SER A N 1
ATOM 1531 C CA . SER A 1 185 ? -28.399 6.881 -9.135 1.00 59.91 185 SER A CA 1
ATOM 1532 C C . SER A 1 185 ? -28.897 7.892 -10.173 1.00 59.91 185 SER A C 1
ATOM 1534 O O . SER A 1 185 ? -30.037 7.793 -10.620 1.00 59.91 185 SER A O 1
ATOM 1536 N N . THR A 1 186 ? -28.081 8.880 -10.530 1.00 69.81 186 THR A N 1
ATOM 1537 C CA . THR A 1 186 ? -28.456 10.038 -11.351 1.00 69.81 186 THR A CA 1
ATOM 1538 C C . THR A 1 186 ? -27.581 10.107 -12.602 1.00 69.81 186 THR A C 1
ATOM 1540 O O . THR A 1 186 ? -26.353 10.042 -12.528 1.00 69.81 186 THR A O 1
ATOM 1543 N N . ASN A 1 187 ? -28.218 10.254 -13.770 1.00 73.19 187 ASN A N 1
ATOM 1544 C CA . ASN A 1 187 ? -27.503 10.365 -15.046 1.00 73.19 187 ASN A CA 1
ATOM 1545 C C . ASN A 1 187 ? -26.603 11.612 -15.099 1.00 73.19 187 ASN A C 1
ATOM 1547 O O . ASN A 1 187 ? -25.520 11.523 -15.660 1.00 73.19 187 ASN A O 1
ATOM 1551 N N . GLU A 1 188 ? -26.981 12.727 -14.462 1.00 79.94 188 GLU A N 1
ATOM 1552 C CA . GLU A 1 188 ? -26.196 13.976 -14.487 1.00 79.94 188 GLU A CA 1
ATOM 1553 C C . GLU A 1 188 ? -24.835 13.856 -13.779 1.00 79.94 188 GLU A C 1
ATOM 1555 O O . GLU A 1 188 ? -23.813 14.244 -14.344 1.00 79.94 188 GLU A O 1
ATOM 1560 N N . ASP A 1 189 ? -24.785 13.274 -12.574 1.00 75.00 189 ASP A N 1
ATOM 1561 C CA . ASP A 1 189 ? -23.521 13.089 -11.842 1.00 75.00 189 ASP A CA 1
ATOM 1562 C C . ASP A 1 189 ? -22.603 12.104 -12.571 1.00 75.00 189 ASP A C 1
ATOM 1564 O O . ASP A 1 189 ? -21.386 12.297 -12.654 1.00 75.00 189 ASP A O 1
ATOM 1568 N N . LYS A 1 190 ? -23.200 11.053 -13.142 1.00 77.69 190 LYS A N 1
ATOM 1569 C CA . LYS A 1 190 ? -22.483 10.081 -13.962 1.00 77.69 190 LYS A CA 1
ATOM 1570 C C . LYS A 1 190 ? -21.908 10.737 -15.219 1.00 77.69 190 LYS A C 1
ATOM 1572 O O . LYS A 1 190 ? -20.727 10.550 -15.497 1.00 77.69 190 LYS A O 1
ATOM 1577 N N . GLU A 1 191 ? -22.705 11.516 -15.948 1.00 80.69 191 GLU A N 1
ATOM 1578 C CA . GLU A 1 191 ? -22.281 12.226 -17.161 1.00 80.69 191 GLU A CA 1
ATOM 1579 C C . GLU A 1 191 ? -21.167 13.235 -16.874 1.00 80.69 191 GLU A C 1
ATOM 1581 O O . GLU A 1 191 ? -20.179 13.269 -17.608 1.00 80.69 191 GLU A O 1
ATOM 1586 N N . TYR A 1 192 ? -21.271 14.003 -15.785 1.00 81.31 192 TYR A N 1
ATOM 1587 C CA . TYR A 1 192 ? -20.215 14.928 -15.367 1.00 81.31 192 TYR A CA 1
ATOM 1588 C C . TYR A 1 192 ? -18.888 14.204 -15.108 1.00 81.31 192 TYR A C 1
ATOM 1590 O O . TYR A 1 192 ? -17.834 14.640 -15.578 1.00 81.31 192 TYR A O 1
ATOM 1598 N N . LEU A 1 193 ? -18.925 13.098 -14.356 1.00 75.38 193 LEU A N 1
ATOM 1599 C CA . LEU A 1 193 ? -17.721 12.341 -14.016 1.00 75.38 193 LEU A CA 1
ATOM 1600 C C . LEU A 1 193 ? -17.108 11.662 -15.243 1.00 75.38 193 LEU A C 1
ATOM 1602 O O . LEU A 1 193 ? -15.888 11.693 -15.384 1.00 75.38 193 LEU A O 1
ATOM 1606 N N . VAL A 1 194 ? -17.932 11.118 -16.142 1.00 76.56 194 VAL A N 1
ATOM 1607 C CA . VAL A 1 194 ? -17.472 10.562 -17.423 1.00 76.56 194 VAL A CA 1
ATOM 1608 C C . VAL A 1 194 ? -16.791 11.647 -18.257 1.00 76.56 194 VAL A C 1
ATOM 1610 O O . VAL A 1 194 ? -15.620 11.506 -18.575 1.00 76.56 194 VAL A O 1
ATOM 1613 N N . GLN A 1 195 ? -17.446 12.784 -18.516 1.00 80.19 195 GLN A N 1
ATOM 1614 C CA . GLN A 1 195 ? -16.862 13.866 -19.327 1.00 80.19 195 GLN A CA 1
ATOM 1615 C C . GLN A 1 195 ? -15.556 14.432 -18.760 1.00 80.19 195 GLN A C 1
ATOM 1617 O O . GLN A 1 195 ? -14.728 14.970 -19.495 1.00 80.19 195 GLN A O 1
ATOM 1622 N N . ARG A 1 196 ? -15.401 14.401 -17.437 1.00 74.38 196 ARG A N 1
ATOM 1623 C CA . ARG A 1 196 ? -14.229 14.960 -16.769 1.00 74.38 196 ARG A CA 1
ATOM 1624 C C . ARG A 1 196 ? -13.040 13.999 -16.748 1.00 74.38 196 ARG A C 1
ATOM 1626 O O . ARG A 1 196 ? -11.911 14.484 -16.639 1.00 74.38 196 ARG A O 1
ATOM 1633 N N . TYR A 1 197 ? -13.281 12.688 -16.768 1.00 68.12 197 TYR A N 1
ATOM 1634 C CA . TYR A 1 197 ? -12.267 11.692 -16.413 1.00 68.12 197 TYR A CA 1
ATOM 1635 C C . TYR A 1 197 ? -12.124 10.496 -17.374 1.00 68.12 197 TYR A C 1
ATOM 1637 O O . TYR A 1 197 ? -11.138 9.772 -17.215 1.00 68.12 197 TYR A O 1
ATOM 1645 N N . GLU A 1 198 ? -13.033 10.293 -18.334 1.00 64.19 198 GLU A N 1
ATOM 1646 C CA . GLU A 1 198 ? -12.841 9.429 -19.521 1.00 64.19 198 GLU A CA 1
ATOM 1647 C C . GLU A 1 198 ? -12.384 10.262 -20.731 1.00 64.19 198 GLU A C 1
ATOM 1649 O O . GLU A 1 198 ? -11.485 9.785 -21.462 1.00 64.19 198 GLU A O 1
#

Secondary structure (DSSP, 8-state):
-TTS--S--TTSSS---SEEEEEEETTEEEEEEEEE-SS----SHHHH-TT-HHHHHHHHHHHHHHHHHHTTT---B---TTTT--GGGGGSTTHHHHHHHHHHHHHHSSEEETTEEE-EEEEEEEE-TT-HHHHB--TTTTTT-GGGGGGTTSBHHHHHHHHB-HHHHTTEEEEEHHHHGGG-S-HHHHHHHHHHH-

Organism: NCBI:txid412755

Foldseek 3Di:
DLLQQDDDDVVPSDQDAPDWDWDQDPNFTEIEGEHEAFQDAFQDCVQQACLDDPNNVVSCVSNVVLQVVCVPPNRWFPDDPVLVFDPQLCRHPPSVSVSNVLSVRVSPAQHDDDPHTGHYYAYEYAYAPPNQNQQFAACSNRVRNVSCPVRHRHGPQVSSLNGTDPVNNVRYHYYYVLVCLVVDPDPVVSVVCVVVRD

Solvent-accessible surface area (backbone atoms only — not comparable to full-atom values): 11085 Å² total; per-residue (Å²): 89,90,54,65,36,69,65,70,54,88,84,33,60,42,95,71,65,79,42,78,49,79,44,78,54,98,89,31,39,22,40,37,42,33,39,77,40,74,83,67,72,54,87,48,68,81,31,16,36,52,53,50,64,78,72,5,50,54,50,50,54,34,51,50,59,49,51,62,66,28,63,84,82,65,54,58,52,61,66,40,82,89,61,58,38,51,80,65,41,38,14,22,57,63,48,40,56,51,52,50,52,52,50,41,50,57,66,54,42,68,38,69,60,86,94,45,64,31,67,40,57,36,43,35,42,31,30,40,81,79,40,56,75,53,45,32,34,40,72,74,41,35,66,59,8,74,44,51,55,87,46,50,73,32,47,42,58,61,50,53,50,66,45,28,21,80,85,42,37,84,31,51,46,74,48,41,55,67,65,54,52,77,70,54,92,45,71,66,65,40,51,54,52,44,76,73,74,111

Sequence (198 aa):
SPINEKGGSRGQNRTSIDAYMLAEVNGKITQLFIEWKFTEIYNSVSYTHKFGGKKGIERLRRYSDILAKLRKGNFPFKFNEEDKIGLSDFSYEPFYQLLRMTLLAKMTTPTNLNSLRIDDYKIIHLAHSENKKLNFLSKTHLKYSPGLKRFIDNSLHDTWIELLDDQEKEHHVMEFWNKALNVLSTNEDKEYLVQRYE

Radius of gyration: 17.42 Å; Cα contacts (8 Å, |Δi|>4): 291; chains: 1; bounding box: 50×38×42 Å

Nearest PDB structures (foldseek):
  6o0j-assembly1_C  TM=2.435E-01  e=5.114E+00  Mycobacterium tuberculosis H37Rv
  5esu-assembly1_C  TM=2.359E-01  e=9.585E+00  Mycobacterium tuberculosis H37Rv
  6o04-assembly1_C  TM=1.765E-01  e=5.445E+00  Mycobacterium tuberculosis H37Rv
  6o0g-assembly1_D  TM=2.094E-01  e=7.455E+00  Mycobacterium tuberculosis H37Rv

pLDDT: mean 90.32, std 9.25, range [59.91, 98.38]

Mean predicted aligned error: 5.14 Å